Protein AF-A0A8T7C269-F1 (afdb_monomer_lite)

Sequence (241 aa):
MTWREFSELSKSVFVDVATNEFGISGRPTNISRVSILTGISRKEVKRQRDLLREKASPTPAKTTDATRLLSGWHQDPEFTDAAGVPSVLPLTGEFPTFSDLFGRYGGDTPEQTMLRELNKAGAISLDKQRRVQAKSRYFMPAMMSDSNIRLFGMHLGSHAQTLKNNIAKGAGTAPRFEGIAIDDRIHGKHVGEFNAYLEERGQKFLEEVDDWLSHHRVDDEDDDSVTVQLGAGLYAIEGSP

Radius of gyration: 25.11 Å; chains: 1; bounding box: 67×49×57 Å

Structure (mmCIF, N/CA/C/O backbone):
data_AF-A0A8T7C269-F1
#
_entry.id   AF-A0A8T7C269-F1
#
loop_
_atom_site.group_PDB
_atom_site.id
_atom_site.type_symbol
_atom_site.label_atom_id
_atom_site.label_alt_id
_atom_site.label_comp_id
_atom_site.label_asym_id
_atom_site.label_entity_id
_atom_site.label_seq_id
_atom_site.pdbx_PDB_ins_code
_atom_site.Cartn_x
_atom_site.Cartn_y
_atom_site.Cartn_z
_atom_site.occupancy
_atom_site.B_iso_or_equiv
_atom_site.auth_seq_id
_atom_site.auth_comp_id
_atom_site.auth_asym_id
_atom_site.auth_atom_id
_atom_site.pdbx_PDB_model_num
ATOM 1 N N . MET A 1 1 ? -3.180 1.565 5.046 1.00 56.50 1 MET A N 1
ATOM 2 C CA . MET A 1 1 ? -2.001 2.367 5.421 1.00 56.50 1 MET A CA 1
ATOM 3 C C . MET A 1 1 ? -2.419 3.822 5.559 1.00 56.50 1 MET A C 1
ATOM 5 O O . MET A 1 1 ? -2.961 4.380 4.614 1.00 56.50 1 MET A O 1
ATOM 9 N N . THR A 1 2 ? -2.240 4.420 6.732 1.00 58.31 2 THR A N 1
ATOM 10 C CA . THR A 1 2 ? -2.482 5.853 6.963 1.00 58.31 2 THR A CA 1
ATOM 11 C C . THR A 1 2 ? -1.292 6.696 6.507 1.00 58.31 2 THR A C 1
ATOM 13 O O . THR A 1 2 ? -0.178 6.186 6.377 1.00 58.31 2 THR A O 1
ATOM 16 N N . TRP A 1 3 ? -1.490 8.009 6.329 1.00 70.44 3 TRP A N 1
ATOM 17 C CA . TRP A 1 3 ? -0.387 8.946 6.061 1.00 70.44 3 TRP A CA 1
ATOM 18 C C . TRP A 1 3 ? 0.723 8.841 7.111 1.00 70.44 3 TRP A C 1
ATOM 20 O O . TRP A 1 3 ? 1.904 8.850 6.776 1.00 70.44 3 TRP A O 1
ATOM 30 N N . ARG A 1 4 ? 0.348 8.709 8.389 1.00 66.44 4 ARG A N 1
ATOM 31 C CA . ARG A 1 4 ? 1.310 8.640 9.490 1.00 66.44 4 ARG A CA 1
ATOM 32 C C . ARG A 1 4 ? 2.134 7.356 9.420 1.00 66.44 4 ARG A C 1
ATOM 34 O O . ARG A 1 4 ? 3.345 7.417 9.582 1.00 66.44 4 ARG A O 1
ATOM 41 N N . GLU A 1 5 ? 1.491 6.223 9.141 1.00 63.56 5 GLU A N 1
ATOM 42 C CA . GLU A 1 5 ? 2.168 4.934 8.951 1.00 63.56 5 GLU A CA 1
ATOM 43 C C . GLU A 1 5 ? 3.133 4.975 7.766 1.00 63.56 5 GLU A C 1
ATOM 45 O O . GLU A 1 5 ? 4.293 4.603 7.920 1.00 63.56 5 GLU A O 1
ATOM 50 N N . PHE A 1 6 ? 2.684 5.485 6.614 1.00 73.38 6 PHE A N 1
ATOM 51 C CA . PHE A 1 6 ? 3.539 5.624 5.438 1.00 73.38 6 PHE A CA 1
ATOM 52 C C . PHE A 1 6 ? 4.716 6.562 5.713 1.00 73.38 6 PHE A C 1
ATOM 54 O O . PHE A 1 6 ? 5.856 6.202 5.451 1.00 73.38 6 PHE A O 1
ATOM 61 N N . SER A 1 7 ? 4.464 7.731 6.311 1.00 79.94 7 SER A N 1
ATOM 62 C CA . SER A 1 7 ? 5.507 8.707 6.642 1.00 79.94 7 SER A CA 1
ATOM 63 C C . SER A 1 7 ? 6.572 8.119 7.566 1.00 79.94 7 SER A C 1
ATOM 65 O O . SER A 1 7 ? 7.762 8.339 7.351 1.00 79.94 7 SER A O 1
ATOM 67 N N . GLU A 1 8 ? 6.165 7.366 8.588 1.00 82.31 8 GLU A N 1
ATOM 68 C CA . GLU A 1 8 ? 7.100 6.710 9.502 1.00 82.31 8 GLU A CA 1
ATOM 69 C C . GLU A 1 8 ? 7.902 5.613 8.801 1.00 82.31 8 GLU A C 1
ATOM 71 O O . GLU A 1 8 ? 9.125 5.605 8.921 1.00 82.31 8 GLU A O 1
ATOM 76 N N . LEU A 1 9 ? 7.244 4.760 8.011 1.00 81.44 9 LEU A N 1
ATOM 77 C CA . LEU A 1 9 ? 7.909 3.717 7.232 1.00 81.44 9 LEU A CA 1
ATOM 78 C C . LEU A 1 9 ? 8.925 4.312 6.249 1.00 81.44 9 LEU A C 1
ATOM 80 O O . LEU A 1 9 ? 10.075 3.879 6.214 1.00 81.44 9 LEU A O 1
ATOM 84 N N . SER A 1 10 ? 8.535 5.343 5.494 1.00 84.94 10 SER A N 1
ATOM 85 C CA . SER A 1 10 ? 9.430 6.038 4.569 1.00 84.94 10 SER A CA 1
ATOM 86 C C . SER A 1 10 ? 10.638 6.614 5.302 1.00 84.94 10 SER A C 1
ATOM 88 O O . SER A 1 10 ? 11.763 6.386 4.870 1.00 84.94 10 SER A O 1
ATOM 90 N N . LYS A 1 11 ? 10.451 7.302 6.439 1.00 89.56 11 LYS A N 1
ATOM 91 C CA . LYS A 1 11 ? 11.580 7.821 7.234 1.00 89.56 11 LYS A CA 1
ATOM 92 C C . LYS A 1 11 ? 12.522 6.706 7.673 1.00 89.56 11 LYS A C 1
ATOM 94 O O . LYS A 1 11 ? 13.732 6.897 7.581 1.00 89.56 11 LYS A O 1
ATOM 99 N N . SER A 1 12 ? 11.995 5.571 8.138 1.00 88.44 12 SER A N 1
ATOM 100 C CA . SER A 1 12 ? 12.825 4.427 8.524 1.00 88.44 12 SER A CA 1
ATOM 101 C C . SER A 1 12 ? 13.654 3.924 7.339 1.00 88.44 12 SER A C 1
ATOM 103 O O . SER A 1 12 ? 14.864 3.788 7.483 1.00 88.44 12 SER A O 1
ATOM 105 N N . VAL A 1 13 ? 13.044 3.747 6.160 1.00 86.44 13 VAL A N 1
ATOM 106 C CA . VAL A 1 13 ? 13.737 3.296 4.937 1.00 86.44 13 VAL A CA 1
ATOM 107 C C . VAL A 1 13 ? 14.806 4.296 4.483 1.00 86.44 13 VAL A C 1
ATOM 109 O O . VAL A 1 13 ? 15.943 3.904 4.239 1.00 86.44 13 VAL A O 1
ATOM 112 N N . PHE A 1 14 ? 14.490 5.596 4.426 1.00 88.19 14 PHE A N 1
ATOM 113 C CA . PHE A 1 14 ? 15.464 6.634 4.062 1.00 88.19 14 PHE A CA 1
ATOM 114 C C . PHE A 1 14 ? 16.657 6.662 5.024 1.00 88.19 14 PHE A C 1
ATOM 116 O O . PHE A 1 14 ? 17.801 6.785 4.586 1.00 88.19 14 PHE A O 1
ATOM 123 N N . VAL A 1 15 ? 16.403 6.552 6.333 1.00 90.31 15 VAL A N 1
ATOM 124 C CA . VAL A 1 15 ? 17.463 6.522 7.348 1.00 90.31 15 VAL A CA 1
ATOM 125 C C . VAL A 1 15 ? 18.303 5.255 7.229 1.00 90.31 15 VAL A C 1
ATOM 127 O O . VAL A 1 15 ? 19.524 5.356 7.339 1.00 90.31 15 VAL A O 1
ATOM 130 N N . ASP A 1 16 ? 17.689 4.097 7.003 1.00 88.50 16 ASP A N 1
ATOM 131 C CA . ASP A 1 16 ? 18.389 2.819 6.872 1.00 88.50 16 ASP A CA 1
ATOM 132 C C . ASP A 1 16 ? 19.324 2.806 5.653 1.00 88.50 16 ASP A C 1
ATOM 134 O O . ASP A 1 16 ? 20.541 2.680 5.806 1.00 88.50 16 ASP A O 1
ATOM 138 N N . VAL A 1 17 ? 18.785 3.093 4.463 1.00 86.00 17 VAL A N 1
ATOM 139 C CA . VAL A 1 17 ? 19.547 3.153 3.203 1.00 86.00 17 VAL A CA 1
ATOM 140 C C . VAL A 1 17 ? 20.683 4.174 3.299 1.00 86.00 17 VAL A C 1
ATOM 142 O O . VAL A 1 17 ? 21.841 3.852 3.036 1.00 86.00 17 VAL A O 1
ATOM 145 N N . ALA A 1 18 ? 20.406 5.398 3.767 1.00 87.75 18 ALA A N 1
ATOM 146 C CA . ALA A 1 18 ? 21.441 6.421 3.930 1.00 87.75 18 ALA A CA 1
ATOM 147 C C . ALA A 1 18 ? 22.505 6.042 4.979 1.00 87.75 18 ALA A C 1
ATOM 149 O O . ALA A 1 18 ? 23.657 6.482 4.887 1.00 87.75 18 ALA A O 1
ATOM 150 N N . THR A 1 19 ? 22.141 5.244 5.986 1.00 86.38 19 THR A N 1
ATOM 151 C CA . THR A 1 19 ? 23.074 4.763 7.012 1.00 86.38 19 THR A CA 1
ATOM 152 C C . THR A 1 19 ? 24.000 3.678 6.467 1.00 86.38 19 THR A C 1
ATOM 154 O O . THR A 1 19 ? 25.197 3.727 6.766 1.00 86.38 19 THR A O 1
ATOM 157 N N . ASN A 1 20 ? 23.464 2.743 5.679 1.00 83.62 20 ASN A N 1
ATOM 158 C CA . ASN A 1 20 ? 24.155 1.515 5.285 1.00 83.62 20 ASN A CA 1
ATOM 159 C C . ASN A 1 20 ? 24.850 1.616 3.917 1.00 83.62 20 ASN A C 1
ATOM 161 O O . ASN A 1 20 ? 25.965 1.123 3.775 1.00 83.62 20 ASN A O 1
ATOM 165 N N . GLU A 1 21 ? 24.252 2.292 2.933 1.00 80.94 21 GLU A N 1
ATOM 166 C CA . GLU A 1 21 ? 24.749 2.297 1.544 1.00 80.94 21 GLU A CA 1
ATOM 167 C C . GLU A 1 21 ? 25.699 3.464 1.223 1.00 80.94 21 GLU A C 1
ATOM 169 O O . GLU A 1 21 ? 26.448 3.412 0.253 1.00 80.94 21 GLU A O 1
ATOM 174 N N . PHE A 1 22 ? 25.723 4.509 2.057 1.00 76.88 22 PHE A N 1
ATOM 175 C CA . PHE A 1 22 ? 26.542 5.717 1.839 1.00 76.88 22 PHE A CA 1
ATOM 176 C C . PHE A 1 22 ? 27.693 5.869 2.846 1.00 76.88 22 PHE A C 1
ATOM 178 O O . PHE A 1 22 ? 28.285 6.951 2.985 1.00 76.88 22 PHE A O 1
ATOM 185 N N . GLY A 1 23 ? 28.006 4.784 3.557 1.00 70.81 23 GLY A N 1
ATOM 186 C CA . GLY A 1 23 ? 29.145 4.706 4.461 1.00 70.81 23 GLY A CA 1
ATOM 187 C C . GLY A 1 23 ? 30.475 4.901 3.728 1.00 70.81 23 GLY A C 1
ATOM 188 O O . GLY A 1 23 ? 30.629 4.524 2.570 1.00 70.81 23 GLY A O 1
ATOM 189 N N . ILE A 1 24 ? 31.465 5.486 4.406 1.00 68.19 24 ILE A N 1
ATOM 190 C CA . ILE A 1 24 ? 32.842 5.572 3.893 1.00 68.19 24 ILE A CA 1
ATOM 191 C C . ILE A 1 24 ? 33.691 4.538 4.633 1.00 68.19 24 ILE A C 1
ATOM 193 O O . ILE A 1 24 ? 33.629 4.448 5.861 1.00 68.19 24 ILE A O 1
ATOM 197 N N . SER A 1 25 ? 34.501 3.779 3.888 1.00 64.81 25 SER A N 1
ATOM 198 C CA . SER A 1 25 ? 35.467 2.813 4.436 1.00 64.81 25 SER A CA 1
ATOM 199 C C . SER A 1 25 ? 34.831 1.763 5.360 1.00 64.81 25 SER A C 1
ATOM 201 O O . SER A 1 25 ? 35.355 1.475 6.435 1.00 64.81 25 SER A O 1
ATOM 203 N N . GLY A 1 26 ? 33.662 1.237 4.977 1.00 63.25 26 GLY A N 1
ATOM 204 C CA . GLY A 1 26 ? 32.948 0.199 5.733 1.00 63.25 26 GLY A CA 1
ATOM 205 C C . GLY A 1 26 ? 32.323 0.672 7.052 1.00 63.25 26 GLY A C 1
ATOM 206 O O . GLY A 1 26 ? 31.798 -0.145 7.805 1.00 63.25 26 GLY A O 1
ATOM 207 N N . ARG A 1 27 ? 32.365 1.977 7.360 1.00 71.06 27 ARG A N 1
ATOM 208 C CA . ARG A 1 27 ? 31.714 2.547 8.548 1.00 71.06 27 ARG A CA 1
ATOM 209 C C . ARG A 1 27 ? 30.337 3.112 8.194 1.00 71.06 27 ARG A C 1
ATOM 211 O O . ARG A 1 27 ? 30.240 3.838 7.202 1.00 71.06 27 ARG A O 1
ATOM 218 N N . PRO A 1 28 ? 29.304 2.879 9.029 1.00 74.00 28 PRO A N 1
ATOM 219 C CA . PRO A 1 28 ? 27.989 3.478 8.831 1.00 74.00 28 PRO A CA 1
ATOM 220 C C . PRO A 1 28 ? 28.059 5.002 8.760 1.00 74.00 28 PRO A C 1
ATOM 222 O O . PRO A 1 28 ? 28.829 5.641 9.489 1.00 74.00 28 PRO A O 1
ATOM 225 N N . THR A 1 29 ? 27.198 5.599 7.943 1.00 81.25 29 THR A N 1
ATOM 226 C CA . THR A 1 29 ? 27.089 7.054 7.833 1.00 81.25 29 THR A CA 1
ATOM 227 C C . THR A 1 29 ? 26.732 7.669 9.193 1.00 81.25 29 THR A C 1
ATOM 229 O O . THR A 1 29 ? 25.843 7.197 9.916 1.00 81.25 29 THR A O 1
ATOM 232 N N . ASN A 1 30 ? 27.436 8.737 9.586 1.00 88.62 30 ASN A N 1
ATOM 233 C CA . ASN A 1 30 ? 27.133 9.442 10.832 1.00 88.62 30 ASN A CA 1
ATOM 234 C C . ASN A 1 30 ? 25.788 10.195 10.741 1.00 88.62 30 ASN A C 1
ATOM 236 O O . ASN A 1 30 ? 25.319 10.534 9.655 1.00 88.62 30 ASN A O 1
ATOM 240 N N . ILE A 1 31 ? 25.171 10.480 11.893 1.00 90.25 31 ILE A N 1
ATOM 241 C CA . ILE A 1 31 ? 23.826 11.087 11.981 1.00 90.25 31 ILE A CA 1
ATOM 242 C C . ILE A 1 31 ? 23.733 12.410 11.206 1.00 90.25 31 ILE A C 1
ATOM 244 O O . ILE A 1 31 ? 22.725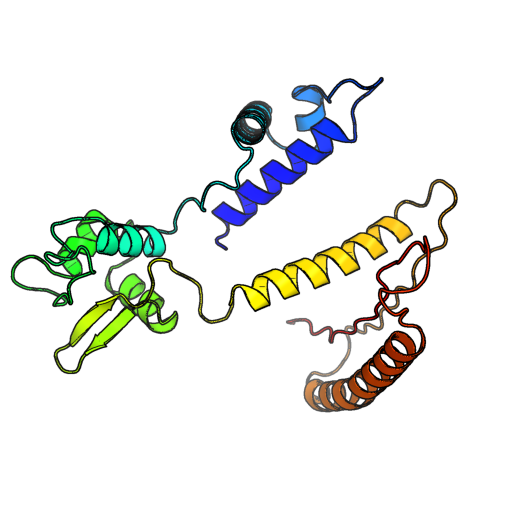 12.668 10.551 1.00 90.25 31 ILE A O 1
ATOM 248 N N . SER A 1 32 ? 24.772 13.246 11.260 1.00 88.69 32 SER A N 1
ATOM 249 C CA . SER A 1 32 ? 24.784 14.538 10.566 1.00 88.69 32 SER A CA 1
ATOM 250 C C . SER A 1 32 ? 24.736 14.366 9.050 1.00 88.69 32 SER A C 1
ATOM 252 O O . SER A 1 32 ? 23.970 15.053 8.384 1.00 88.69 32 SER A O 1
ATOM 254 N N . ARG A 1 33 ? 25.499 13.420 8.498 1.00 86.56 33 ARG A N 1
ATOM 255 C CA . ARG A 1 33 ? 25.503 13.161 7.058 1.00 86.56 33 ARG A CA 1
ATOM 256 C C . ARG A 1 33 ? 24.224 12.471 6.588 1.00 86.56 33 ARG A C 1
ATOM 258 O O . ARG A 1 33 ? 23.713 12.846 5.542 1.00 86.56 33 ARG A O 1
ATOM 265 N N . VAL A 1 34 ? 23.654 11.559 7.377 1.00 90.12 34 VAL A N 1
ATOM 266 C CA . VAL A 1 34 ? 22.317 11.003 7.087 1.00 90.12 34 VAL A CA 1
ATOM 267 C C . VAL A 1 34 ? 21.267 12.116 7.049 1.00 90.12 34 VAL A C 1
ATOM 269 O O . VAL A 1 34 ? 20.448 12.153 6.137 1.00 90.12 34 VAL A O 1
ATOM 272 N N . SER A 1 35 ? 21.319 13.065 7.988 1.00 91.81 35 SER A N 1
ATOM 273 C CA . SER A 1 35 ? 20.414 14.222 8.014 1.00 91.81 35 SER A CA 1
ATOM 274 C C . SER A 1 35 ? 20.537 15.092 6.757 1.00 91.81 35 SER A C 1
ATOM 276 O O . SER A 1 35 ? 19.522 15.502 6.206 1.00 91.81 35 SER A O 1
ATOM 278 N N . ILE A 1 36 ? 21.761 15.308 6.261 1.00 88.94 36 ILE A N 1
ATOM 279 C CA . ILE A 1 36 ? 22.011 16.038 5.007 1.00 88.94 36 ILE A CA 1
ATOM 280 C C . ILE A 1 36 ? 21.462 15.274 3.794 1.00 88.94 36 ILE A C 1
ATOM 282 O O . ILE A 1 36 ? 20.795 15.873 2.960 1.00 88.94 36 ILE A O 1
ATOM 286 N N . LEU A 1 37 ? 21.719 13.964 3.698 1.00 86.62 37 LEU A N 1
ATOM 287 C CA . LEU A 1 37 ? 21.303 13.145 2.550 1.00 86.62 37 LEU A CA 1
ATOM 288 C C . LEU A 1 37 ? 19.783 12.957 2.464 1.00 86.62 37 LEU A C 1
ATOM 290 O O . LEU A 1 37 ? 19.238 12.860 1.372 1.00 86.62 37 LEU A O 1
ATOM 294 N N . THR A 1 38 ? 19.108 12.880 3.611 1.00 90.25 38 THR A N 1
ATOM 295 C CA . THR A 1 38 ? 17.674 12.550 3.685 1.00 90.25 38 THR A CA 1
ATOM 296 C C . THR A 1 38 ? 16.776 13.763 3.922 1.00 90.25 38 THR A C 1
ATOM 298 O O . THR A 1 38 ? 15.560 13.650 3.805 1.00 90.25 38 THR A O 1
ATOM 301 N N . GLY A 1 39 ? 17.335 14.906 4.333 1.00 91.12 39 GLY A N 1
ATOM 302 C CA . GLY A 1 39 ? 16.568 16.066 4.805 1.00 91.12 39 GLY A CA 1
ATOM 303 C C . GLY A 1 39 ? 15.869 15.858 6.159 1.00 91.12 39 GLY A C 1
ATOM 304 O O . GLY A 1 39 ? 15.200 16.761 6.660 1.00 91.12 39 GLY A O 1
ATOM 305 N N . ILE A 1 40 ? 16.019 14.688 6.790 1.00 93.94 40 ILE A N 1
ATOM 306 C CA . ILE A 1 40 ? 15.401 14.367 8.080 1.00 93.94 40 ILE A CA 1
ATOM 307 C C . ILE A 1 40 ? 16.229 14.993 9.205 1.00 93.94 40 ILE A C 1
ATOM 309 O O . ILE A 1 40 ? 17.456 14.907 9.216 1.00 93.94 40 ILE A O 1
ATOM 313 N N . SER A 1 41 ? 15.574 15.605 10.196 1.00 95.31 41 SER A N 1
ATOM 314 C CA . SER A 1 41 ? 16.279 16.223 11.329 1.00 95.31 41 SER A CA 1
ATOM 315 C C . SER A 1 41 ? 17.158 15.215 12.086 1.00 95.31 41 SER A C 1
ATOM 317 O O . SER A 1 41 ? 16.775 14.063 12.281 1.00 95.31 41 SER A O 1
ATOM 319 N N . ARG A 1 42 ? 18.310 15.654 12.609 1.00 93.75 42 ARG A N 1
ATOM 320 C CA . ARG A 1 42 ? 19.230 14.786 13.378 1.00 93.75 42 ARG A CA 1
ATOM 321 C C . ARG A 1 42 ? 18.561 14.052 14.549 1.00 93.75 42 ARG A C 1
ATOM 323 O O . ARG A 1 42 ? 18.897 12.900 14.814 1.00 93.75 42 ARG A O 1
ATOM 330 N N . LYS A 1 43 ? 17.619 14.709 15.242 1.00 94.00 43 LYS A N 1
ATOM 331 C CA . LYS A 1 43 ? 16.846 14.107 16.345 1.00 94.00 43 LYS A CA 1
ATOM 332 C C . LYS A 1 43 ? 16.008 12.930 15.847 1.00 94.00 43 LYS A C 1
ATOM 334 O O . LYS A 1 43 ? 15.989 11.881 16.483 1.00 94.00 43 LYS A O 1
ATOM 339 N N . GLU A 1 44 ? 15.359 13.104 14.703 1.00 92.88 44 GLU A N 1
ATOM 340 C CA . GLU A 1 44 ? 14.522 12.075 14.100 1.00 92.88 44 GLU A CA 1
ATOM 341 C C . GLU A 1 44 ? 15.355 10.942 13.491 1.00 92.88 44 GLU A C 1
ATOM 343 O O . GLU A 1 44 ? 15.036 9.780 13.713 1.00 92.88 44 GLU A O 1
ATOM 348 N N . VAL A 1 45 ? 16.484 11.247 12.839 1.00 93.56 45 VAL A N 1
ATOM 349 C CA . VAL A 1 45 ? 17.449 10.230 12.380 1.00 93.56 45 VAL A CA 1
ATOM 350 C C . VAL A 1 45 ? 17.904 9.345 13.541 1.00 93.56 45 VAL A C 1
ATOM 352 O O . VAL A 1 45 ? 17.941 8.124 13.406 1.00 93.56 45 VAL A O 1
ATOM 355 N N . LYS A 1 46 ? 18.229 9.940 14.699 1.00 91.88 46 LYS A N 1
ATOM 356 C CA . LYS A 1 46 ? 18.603 9.177 15.897 1.00 91.88 46 LYS A CA 1
ATOM 357 C C . LYS A 1 46 ? 17.465 8.251 16.338 1.00 91.88 46 LYS A C 1
ATOM 359 O O . LYS A 1 46 ? 17.693 7.055 16.468 1.00 91.88 46 LYS A O 1
ATOM 364 N N . ARG A 1 47 ? 16.244 8.788 16.476 1.00 91.69 47 ARG A N 1
ATOM 365 C CA . ARG A 1 47 ? 15.052 8.011 16.856 1.00 91.69 47 ARG A CA 1
ATOM 366 C C . ARG A 1 47 ? 14.827 6.818 15.925 1.00 91.69 47 ARG A C 1
ATOM 368 O O . ARG A 1 47 ? 14.586 5.719 16.404 1.00 91.69 47 ARG A O 1
ATOM 375 N N . GLN A 1 48 ? 14.919 7.028 14.613 1.00 91.62 48 GLN A N 1
ATOM 376 C CA . GLN A 1 48 ? 14.718 5.967 13.624 1.00 91.62 48 GLN A CA 1
ATOM 377 C C . GLN A 1 48 ? 15.818 4.896 13.693 1.00 91.62 48 GLN A C 1
ATOM 379 O O . GLN A 1 48 ? 15.509 3.713 13.625 1.00 91.62 48 GLN A O 1
ATOM 384 N N . ARG A 1 49 ? 17.089 5.270 13.908 1.00 88.69 49 ARG A N 1
ATOM 385 C CA . ARG A 1 49 ? 18.182 4.293 14.096 1.00 88.69 49 ARG A CA 1
ATOM 386 C C . ARG A 1 49 ? 18.010 3.446 15.350 1.00 88.69 49 ARG A C 1
ATOM 388 O O . ARG A 1 49 ? 18.325 2.261 15.314 1.00 88.69 49 ARG A O 1
ATOM 395 N N . ASP A 1 50 ? 17.538 4.045 16.438 1.00 88.19 50 ASP A N 1
ATOM 396 C CA . ASP A 1 50 ? 17.269 3.317 17.678 1.00 88.19 50 ASP A CA 1
ATOM 397 C C . ASP A 1 50 ? 16.111 2.321 17.458 1.00 88.19 50 ASP A C 1
ATOM 399 O O . ASP A 1 50 ? 16.260 1.135 17.737 1.00 88.19 50 ASP A O 1
ATOM 403 N N . LEU A 1 51 ? 15.028 2.753 16.795 1.00 84.31 51 LEU A N 1
ATOM 404 C CA . LEU A 1 51 ? 13.902 1.883 16.425 1.00 84.31 51 LEU A CA 1
ATOM 405 C C . LEU A 1 51 ? 14.296 0.714 15.506 1.00 84.31 51 LEU A C 1
ATOM 407 O O . LEU A 1 51 ? 13.779 -0.388 15.680 1.00 84.31 51 LEU A O 1
ATOM 411 N N . LEU A 1 52 ? 15.185 0.948 14.533 1.00 82.94 52 LEU A N 1
ATOM 412 C CA . LEU A 1 52 ? 15.693 -0.086 13.622 1.00 82.94 52 LEU A CA 1
ATOM 413 C C . LEU A 1 52 ? 16.597 -1.101 14.343 1.00 82.94 52 LEU A C 1
ATOM 415 O O . LEU A 1 52 ? 16.599 -2.274 13.991 1.00 82.94 52 LEU A O 1
ATOM 419 N N . ARG A 1 53 ? 17.341 -0.675 15.373 1.00 80.88 53 ARG A N 1
ATOM 420 C CA . ARG A 1 53 ? 18.176 -1.566 16.200 1.00 80.88 53 ARG A CA 1
ATOM 421 C C . ARG A 1 53 ? 17.359 -2.425 17.157 1.00 80.88 53 ARG A C 1
ATOM 423 O O . ARG A 1 53 ? 17.737 -3.557 17.430 1.00 80.88 53 ARG A O 1
ATOM 430 N N . GLU A 1 54 ? 16.262 -1.882 17.673 1.00 76.50 54 GLU A N 1
ATOM 431 C CA . GLU A 1 54 ? 15.393 -2.561 18.639 1.00 76.50 54 GLU A CA 1
ATOM 432 C C . GLU A 1 54 ? 14.490 -3.636 18.003 1.00 76.50 54 GLU A C 1
ATOM 434 O O . GLU A 1 54 ? 13.882 -4.421 18.729 1.00 76.50 54 GLU A O 1
ATOM 439 N N . LYS A 1 55 ? 14.385 -3.712 16.667 1.00 55.62 55 LYS A N 1
ATOM 440 C CA . LYS A 1 55 ? 13.443 -4.609 15.977 1.00 55.62 55 LYS A CA 1
ATOM 441 C C . LYS A 1 55 ? 14.102 -5.521 14.942 1.00 55.62 55 LYS A C 1
ATOM 443 O O . LYS A 1 55 ? 14.301 -5.132 13.800 1.00 55.62 55 LYS A O 1
ATOM 448 N N . ALA A 1 56 ? 14.243 -6.795 15.314 1.00 44.16 56 ALA A N 1
ATOM 449 C CA . ALA A 1 56 ? 14.220 -7.948 14.403 1.00 44.16 56 ALA A CA 1
ATOM 450 C C . ALA A 1 56 ? 12.777 -8.446 14.136 1.00 44.16 56 ALA A C 1
ATOM 452 O O . ALA A 1 56 ? 12.551 -9.590 13.749 1.00 44.16 56 ALA A O 1
ATOM 453 N N . SER A 1 57 ? 11.756 -7.619 14.377 1.00 35.94 57 SER A N 1
ATOM 454 C CA . SER A 1 57 ? 10.364 -7.959 14.075 1.00 35.94 57 SER A CA 1
ATOM 455 C C . SER A 1 57 ? 9.609 -6.700 13.668 1.00 35.94 57 SER A C 1
ATOM 457 O O . SER A 1 57 ? 9.717 -5.688 14.369 1.00 35.94 57 SER A O 1
ATOM 459 N N . PRO A 1 58 ? 8.843 -6.725 12.563 1.00 38.81 58 PRO A N 1
ATOM 460 C CA . PRO A 1 58 ? 7.993 -5.608 12.192 1.00 38.81 58 PRO A CA 1
ATOM 461 C C . PRO A 1 58 ? 6.978 -5.449 13.317 1.00 38.81 58 PRO A C 1
ATOM 463 O O . PRO A 1 58 ? 6.073 -6.258 13.493 1.00 38.81 58 PRO A O 1
ATOM 466 N N . THR A 1 59 ? 7.173 -4.444 14.160 1.00 35.81 59 THR A N 1
ATOM 467 C CA . THR A 1 59 ? 6.212 -4.154 15.218 1.00 35.81 59 THR A CA 1
ATOM 468 C C . THR A 1 59 ? 4.869 -3.882 14.557 1.00 35.81 59 THR A C 1
ATOM 470 O O . THR A 1 59 ? 4.849 -3.081 13.612 1.00 35.81 59 THR A O 1
ATOM 473 N N . PRO A 1 60 ? 3.780 -4.502 15.040 1.00 36.28 60 PRO A N 1
ATOM 474 C CA . PRO A 1 60 ? 2.460 -4.254 14.506 1.00 36.28 60 PRO A CA 1
ATOM 475 C C . PRO A 1 60 ? 2.212 -2.750 14.502 1.00 36.28 60 PRO A C 1
ATOM 477 O O . PRO A 1 60 ? 2.577 -2.039 15.444 1.00 36.28 60 PRO A O 1
ATOM 480 N N . ALA A 1 61 ? 1.682 -2.294 13.369 1.00 38.09 61 ALA A N 1
ATOM 481 C CA . ALA A 1 61 ? 1.320 -0.926 13.062 1.00 38.09 61 ALA A CA 1
ATOM 482 C C . ALA A 1 61 ? 0.856 -0.171 14.312 1.00 38.09 61 ALA A C 1
ATOM 484 O O . ALA A 1 61 ? 0.059 -0.695 15.088 1.00 38.09 61 ALA A O 1
ATOM 485 N N . LYS A 1 62 ? 1.339 1.064 14.502 1.00 41.47 62 LYS A N 1
ATOM 486 C CA . LYS A 1 62 ? 0.714 1.986 15.454 1.00 41.47 62 LYS A CA 1
ATOM 487 C C . LYS A 1 62 ? -0.711 2.224 14.976 1.00 41.47 62 LYS A C 1
ATOM 489 O O . LYS A 1 62 ? -0.976 3.016 14.081 1.00 41.47 62 LYS A O 1
ATOM 494 N N . THR A 1 63 ? -1.555 1.433 15.596 1.00 50.28 63 THR A N 1
ATOM 495 C CA . THR A 1 63 ? -2.937 1.113 15.359 1.00 50.28 63 THR A CA 1
ATOM 496 C C . THR A 1 63 ? -3.769 2.366 15.097 1.00 50.28 63 THR A C 1
ATOM 498 O O . THR A 1 63 ? -3.750 3.290 15.909 1.00 50.28 63 THR A O 1
ATOM 501 N N . THR A 1 64 ? -4.503 2.417 13.980 1.00 67.06 64 THR A N 1
ATOM 502 C CA . THR A 1 64 ? -5.543 3.443 13.776 1.00 67.06 64 THR A CA 1
ATOM 503 C C . THR A 1 64 ? -6.542 3.407 14.934 1.00 67.06 64 THR A C 1
ATOM 505 O O . THR A 1 64 ? -6.705 2.358 15.560 1.00 67.06 64 THR A O 1
ATOM 508 N N . ASP A 1 65 ? -7.247 4.507 15.213 1.00 78.38 65 ASP A N 1
ATOM 509 C CA . ASP A 1 65 ? -8.298 4.515 16.246 1.00 78.38 65 ASP A CA 1
ATOM 510 C C . ASP A 1 65 ? -9.306 3.368 16.046 1.00 78.38 65 ASP A C 1
ATOM 512 O O . ASP A 1 65 ? -9.695 2.707 17.005 1.00 78.38 65 ASP A O 1
ATOM 516 N N . ALA A 1 66 ? -9.613 3.037 14.788 1.00 76.19 66 ALA A N 1
ATOM 517 C CA . ALA A 1 66 ? -10.430 1.887 14.411 1.00 76.19 66 ALA A CA 1
ATOM 518 C C . ALA A 1 66 ? 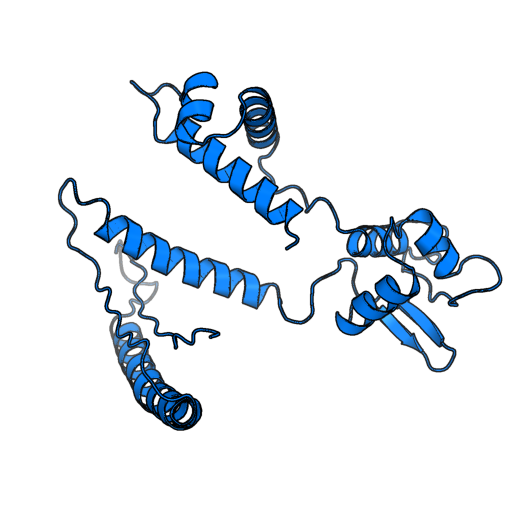-9.811 0.541 14.834 1.00 76.19 66 ALA A C 1
ATOM 520 O O . ALA A 1 66 ? -10.470 -0.271 15.480 1.00 76.19 66 ALA A O 1
ATOM 521 N N . THR A 1 67 ? -8.536 0.293 14.518 1.00 73.81 67 THR A N 1
ATOM 522 C CA . THR A 1 67 ? -7.858 -0.949 14.923 1.00 73.81 67 THR A CA 1
ATOM 523 C C . THR A 1 67 ? -7.663 -1.004 16.449 1.00 73.81 67 THR A C 1
ATOM 525 O O . THR A 1 67 ? -7.657 -2.094 17.019 1.00 73.81 67 THR A O 1
ATOM 528 N N . ARG A 1 68 ? -7.549 0.143 17.139 1.00 76.50 68 ARG A N 1
ATOM 529 C CA . ARG A 1 68 ? -7.397 0.213 18.600 1.00 76.50 68 ARG A CA 1
ATOM 530 C C . ARG A 1 68 ? -8.707 -0.159 19.274 1.00 76.50 68 ARG A C 1
ATOM 532 O O . ARG A 1 68 ? -8.693 -0.975 20.189 1.00 76.50 68 ARG A O 1
ATOM 539 N N . LEU A 1 69 ? -9.814 0.383 18.773 1.00 86.75 69 LEU A N 1
ATOM 540 C CA . LEU A 1 69 ? -11.164 0.034 19.198 1.00 86.75 69 LEU A CA 1
ATOM 541 C C . LEU A 1 69 ? -11.444 -1.458 19.009 1.00 86.75 69 LEU A C 1
ATOM 543 O O . LEU A 1 69 ? -11.855 -2.118 19.959 1.00 86.75 69 LEU A O 1
ATOM 547 N N . LEU A 1 70 ? -11.148 -2.014 17.829 1.00 79.81 70 LEU A N 1
ATOM 548 C CA . LEU A 1 70 ? -11.301 -3.453 17.583 1.00 79.81 70 LEU A CA 1
ATOM 549 C C . LEU A 1 70 ? -10.397 -4.291 18.499 1.00 79.81 70 LEU A C 1
ATOM 551 O O . LEU A 1 70 ? -10.849 -5.288 19.048 1.00 79.81 70 LEU A O 1
ATOM 555 N N . SER A 1 71 ? -9.144 -3.886 18.719 1.00 73.69 71 SER A N 1
ATOM 556 C CA . SER A 1 71 ? -8.241 -4.617 19.621 1.00 73.69 71 SER A CA 1
ATOM 557 C C . SER A 1 71 ? -8.749 -4.608 21.063 1.00 73.69 71 SER A C 1
ATOM 559 O O . SER A 1 71 ? -8.759 -5.660 21.694 1.00 73.69 71 SER A O 1
ATOM 561 N N . GLY A 1 72 ? -9.222 -3.456 21.555 1.00 76.31 72 GLY A N 1
ATOM 562 C CA . GLY A 1 72 ? -9.838 -3.334 22.878 1.00 76.31 72 GLY A CA 1
ATOM 563 C C . GLY A 1 72 ? -11.050 -4.249 23.024 1.00 76.31 72 GLY A C 1
ATOM 564 O O . GLY A 1 72 ? -11.132 -5.006 23.982 1.00 76.31 72 GLY A O 1
ATOM 565 N N . TRP A 1 73 ? -11.918 -4.298 22.012 1.00 91.50 73 TRP A N 1
ATOM 566 C CA . TRP A 1 73 ? -13.086 -5.186 22.009 1.00 91.50 73 TRP A CA 1
ATOM 567 C C . TRP A 1 73 ? -12.723 -6.678 22.106 1.00 91.50 73 TRP A C 1
ATOM 569 O O . TRP A 1 73 ? -13.474 -7.477 22.648 1.00 91.50 73 TRP A O 1
ATOM 579 N N . HIS A 1 74 ? -11.563 -7.076 21.584 1.00 79.06 74 HIS A N 1
ATOM 580 C CA . HIS A 1 74 ? -11.098 -8.467 21.592 1.00 79.06 74 HIS A CA 1
ATOM 581 C C . HIS A 1 74 ? -10.233 -8.844 22.801 1.00 79.06 74 HIS A C 1
ATOM 583 O O . HIS A 1 74 ? -9.801 -9.995 22.879 1.00 79.06 74 HIS A O 1
ATOM 589 N N . GLN A 1 75 ? -9.909 -7.897 23.680 1.00 74.19 75 GLN A N 1
ATOM 590 C CA . GLN A 1 75 ? -8.931 -8.093 24.760 1.00 74.19 75 GLN A CA 1
ATOM 591 C C . GLN A 1 75 ? -9.437 -7.647 26.128 1.00 74.19 75 GLN A C 1
ATOM 593 O O . GLN A 1 75 ? -8.965 -8.162 27.138 1.00 74.19 75 GLN A O 1
ATOM 598 N N . ASP A 1 76 ? -10.351 -6.684 26.173 1.00 82.38 76 ASP A N 1
ATOM 599 C CA . ASP A 1 76 ? -10.897 -6.161 27.415 1.00 82.38 76 ASP A CA 1
ATOM 600 C C . ASP A 1 76 ? -11.979 -7.122 27.959 1.00 82.38 76 ASP A C 1
ATOM 602 O O . ASP A 1 76 ? -12.977 -7.373 27.268 1.00 82.38 76 ASP A O 1
ATOM 606 N N . PRO A 1 77 ? -11.806 -7.677 29.177 1.00 84.19 77 PRO A N 1
ATOM 607 C CA . PRO A 1 77 ? -12.783 -8.562 29.811 1.00 84.19 77 PRO A CA 1
ATOM 608 C C . PRO A 1 77 ? -14.183 -7.956 29.942 1.00 84.19 77 PRO A C 1
ATOM 610 O O . PRO A 1 77 ? -15.159 -8.694 29.996 1.00 84.19 77 PRO A O 1
ATOM 613 N N . GLU A 1 78 ? -14.303 -6.626 29.970 1.00 91.44 78 GLU A N 1
ATOM 614 C CA . GLU A 1 78 ? -15.602 -5.950 30.065 1.00 91.44 78 GLU A CA 1
ATOM 615 C C . GLU A 1 78 ? -16.391 -5.966 28.743 1.00 91.44 78 GLU A C 1
ATOM 617 O O . GLU A 1 78 ? -17.609 -5.791 28.743 1.00 91.44 78 GLU A O 1
ATOM 622 N N . PHE A 1 79 ? -15.717 -6.208 27.613 1.00 89.50 79 PHE A N 1
ATOM 623 C CA . PHE A 1 79 ? -16.321 -6.261 26.275 1.00 89.50 79 PHE A CA 1
ATOM 624 C C . PHE A 1 79 ? -16.235 -7.651 25.627 1.00 89.50 79 PHE A C 1
ATOM 626 O O . PHE A 1 79 ? -16.637 -7.823 24.472 1.00 89.50 79 PHE A O 1
ATOM 633 N N . THR A 1 80 ? -15.738 -8.647 26.360 1.00 84.25 80 THR A N 1
ATOM 634 C CA . THR A 1 80 ? -15.634 -10.043 25.924 1.00 84.25 80 THR A CA 1
ATOM 635 C C . THR A 1 80 ? -16.512 -10.949 26.784 1.00 84.25 80 THR A C 1
ATOM 637 O O . THR A 1 80 ? -16.947 -10.579 27.872 1.00 84.25 80 THR A O 1
ATOM 640 N N . ASP A 1 81 ? -16.848 -12.123 26.262 1.00 86.62 81 ASP A N 1
ATOM 641 C CA . ASP A 1 81 ? -17.559 -13.154 27.006 1.00 86.62 81 ASP A CA 1
ATOM 642 C C . ASP A 1 81 ? -16.600 -13.990 27.874 1.00 86.62 81 ASP A C 1
ATOM 644 O O . ASP A 1 81 ? -15.381 -13.805 27.875 1.00 86.62 81 ASP A O 1
ATOM 648 N N . ALA A 1 82 ? -17.148 -14.961 28.608 1.00 83.19 82 ALA A N 1
ATOM 649 C CA . ALA A 1 82 ? -16.365 -15.850 29.469 1.00 83.19 82 ALA A CA 1
ATOM 650 C C . ALA A 1 82 ? -15.313 -16.696 28.717 1.00 83.19 82 ALA A C 1
ATOM 652 O O . ALA A 1 82 ? -14.416 -17.249 29.351 1.00 83.19 82 ALA A O 1
ATOM 653 N N . ALA A 1 83 ? -15.412 -16.809 27.388 1.00 76.19 83 ALA A N 1
ATOM 654 C CA . ALA A 1 83 ? -14.448 -17.501 26.537 1.00 76.19 83 ALA A CA 1
ATOM 655 C C . ALA A 1 83 ? -13.413 -16.544 25.906 1.00 76.19 83 ALA A C 1
ATOM 657 O O . ALA A 1 83 ? -12.557 -16.992 25.140 1.00 76.19 83 ALA A O 1
ATOM 658 N N . GLY A 1 84 ? -13.466 -15.243 26.217 1.00 72.19 84 GLY A N 1
ATOM 659 C CA . GLY A 1 84 ? -12.584 -14.223 25.648 1.00 72.19 84 GLY A CA 1
ATOM 660 C C . GLY A 1 84 ? -12.947 -13.831 24.212 1.00 72.19 84 GLY A C 1
ATOM 661 O O . GLY A 1 84 ? -12.104 -13.303 23.481 1.00 72.19 84 GLY A O 1
ATOM 662 N N . VAL A 1 85 ? -14.178 -14.112 23.774 1.00 77.44 85 VAL A N 1
ATOM 663 C CA . VAL A 1 85 ? -14.695 -13.726 22.455 1.00 77.44 85 VAL A CA 1
ATOM 664 C C . VAL A 1 85 ? -15.419 -12.379 22.576 1.00 77.44 85 VAL A C 1
ATOM 666 O O . VAL A 1 85 ? -16.143 -12.176 23.546 1.00 77.44 85 VAL A O 1
ATOM 669 N N . PRO A 1 86 ? -15.265 -11.440 21.622 1.00 83.19 86 PRO A N 1
ATOM 670 C CA . PRO A 1 86 ? -15.970 -10.159 21.662 1.00 83.19 86 PRO A CA 1
ATOM 671 C C . PRO A 1 86 ? -17.483 -10.329 21.773 1.00 83.19 86 PRO A C 1
ATOM 673 O O . PRO A 1 86 ? -18.116 -10.961 20.920 1.00 83.19 86 PRO A O 1
ATOM 676 N N . SER A 1 87 ? -18.062 -9.696 22.786 1.00 92.31 87 SER A N 1
ATOM 677 C CA . SER A 1 87 ? -19.502 -9.692 23.010 1.00 92.31 87 SER A CA 1
ATOM 678 C C . SER A 1 87 ? -20.223 -8.903 21.919 1.00 92.31 87 SER A C 1
ATOM 680 O O . SER A 1 87 ? -19.706 -7.922 21.381 1.00 92.31 87 SER A O 1
ATOM 682 N N . VAL A 1 88 ? -21.450 -9.314 21.596 1.00 94.06 88 VAL A N 1
ATOM 683 C CA . VAL A 1 88 ? -22.350 -8.535 20.735 1.00 94.06 88 VAL A CA 1
ATOM 684 C C . VAL A 1 88 ? -22.884 -7.359 21.549 1.00 94.06 88 VAL A C 1
ATOM 686 O O . VAL A 1 88 ? -23.599 -7.570 22.527 1.00 94.06 88 VAL A O 1
ATOM 689 N N . LEU A 1 89 ? -22.551 -6.132 21.148 1.00 95.38 89 LEU A N 1
ATOM 690 C CA . LEU A 1 89 ? -22.846 -4.930 21.930 1.00 95.38 89 LEU A CA 1
ATOM 691 C C . LEU A 1 89 ? -24.064 -4.184 21.366 1.00 95.38 89 LEU A C 1
ATOM 693 O O . LEU A 1 89 ? -24.128 -3.952 20.154 1.00 95.38 89 LEU A O 1
ATOM 697 N N . PRO A 1 90 ? -25.032 -3.753 22.192 1.00 95.31 90 PRO A N 1
ATOM 698 C CA . PRO A 1 90 ? -25.979 -2.726 21.769 1.00 95.31 90 PRO A CA 1
ATOM 699 C C . PRO A 1 90 ? -25.235 -1.415 21.475 1.00 95.31 90 PRO A C 1
ATOM 701 O O . PRO A 1 90 ? -24.155 -1.171 22.010 1.00 95.31 90 PRO A O 1
ATOM 704 N N . LEU A 1 91 ? -25.802 -0.551 20.625 1.00 92.38 91 LEU A N 1
ATOM 705 C CA . LEU A 1 91 ? -25.174 0.744 20.329 1.00 92.38 91 LEU A CA 1
ATOM 706 C C . LEU A 1 91 ? -25.081 1.631 21.578 1.00 92.38 91 LEU A C 1
ATOM 708 O O . LEU A 1 91 ? -24.028 2.187 21.844 1.00 92.38 91 LEU A O 1
ATOM 712 N N . THR A 1 92 ? -26.173 1.720 22.338 1.00 90.44 92 THR A N 1
ATOM 713 C CA . THR A 1 92 ? -26.329 2.558 23.541 1.00 90.44 92 THR A CA 1
ATOM 714 C C . THR A 1 92 ? -27.190 1.814 24.564 1.00 90.44 92 THR A C 1
ATOM 716 O O . THR A 1 92 ? -27.842 0.830 24.201 1.00 90.44 92 THR A O 1
ATOM 719 N N . GLY A 1 93 ? -27.239 2.291 25.811 1.00 91.06 93 GLY A N 1
ATOM 720 C CA . GLY A 1 93 ? -28.056 1.706 26.875 1.00 91.06 93 GLY A CA 1
ATOM 721 C C . GLY A 1 93 ? -27.234 1.340 28.106 1.00 91.06 93 GLY A C 1
ATOM 722 O O . GLY A 1 93 ? -26.363 2.102 28.514 1.00 91.06 93 GLY A O 1
ATOM 723 N N . GLU A 1 94 ? -27.550 0.195 28.709 1.00 91.50 94 GLU A N 1
ATOM 724 C CA . GLU A 1 94 ? -26.827 -0.333 29.866 1.00 91.50 94 GLU A CA 1
ATOM 725 C C . GLU A 1 94 ? -25.486 -0.949 29.444 1.00 91.50 94 GLU A C 1
ATOM 727 O O . GLU A 1 94 ? -25.402 -1.629 28.418 1.00 91.50 94 GLU A O 1
ATOM 732 N N . PHE A 1 95 ? -24.446 -0.697 30.240 1.00 91.06 95 PHE A N 1
ATOM 733 C CA . PHE A 1 95 ? -23.096 -1.206 30.011 1.00 91.06 95 PHE A CA 1
ATOM 734 C C . PHE A 1 95 ? -23.071 -2.750 29.965 1.00 91.06 95 PHE A C 1
ATOM 736 O O . PHE A 1 95 ? -23.703 -3.378 30.818 1.00 91.06 95 PHE A O 1
ATOM 743 N N . PRO A 1 96 ? -22.299 -3.383 29.055 1.00 93.19 96 PRO A N 1
ATOM 744 C CA . PRO A 1 96 ? -21.408 -2.774 28.061 1.00 93.19 96 PRO A CA 1
ATOM 745 C C . PRO A 1 96 ? -22.095 -2.456 26.718 1.00 93.19 96 PRO A C 1
ATOM 747 O O . PRO A 1 96 ? -22.802 -3.288 26.146 1.00 93.19 96 PRO A O 1
ATOM 750 N N . THR A 1 97 ? -21.813 -1.272 26.159 1.00 95.75 97 THR A N 1
ATOM 751 C CA . THR A 1 97 ? -22.317 -0.813 24.849 1.00 95.75 97 THR A CA 1
ATOM 752 C C . THR A 1 97 ? -21.187 -0.473 23.868 1.00 95.75 97 THR A C 1
ATOM 754 O O . THR A 1 97 ? -20.025 -0.312 24.251 1.00 95.75 97 THR A O 1
ATOM 757 N N . PHE A 1 98 ? -21.513 -0.328 22.577 1.00 95.12 98 PHE A N 1
ATOM 758 C CA . PHE A 1 98 ? -20.558 0.173 21.583 1.00 95.12 98 PHE A CA 1
ATOM 759 C C . PHE A 1 98 ? -20.110 1.605 21.905 1.00 95.12 98 PHE A C 1
ATOM 761 O O . PHE A 1 98 ? -18.932 1.907 21.725 1.00 95.12 98 PHE A O 1
ATOM 768 N N . SER A 1 99 ? -20.999 2.465 22.418 1.00 95.19 99 SER A N 1
ATOM 769 C CA . SER A 1 99 ? -20.627 3.816 22.855 1.00 95.19 99 SER A CA 1
ATOM 770 C C . SER A 1 99 ? -19.635 3.805 24.022 1.00 95.19 99 SER A C 1
ATOM 772 O O . SER A 1 99 ? -18.725 4.629 24.037 1.00 95.19 99 SER A O 1
ATOM 774 N N . ASP A 1 100 ? -19.732 2.849 24.953 1.00 96.44 100 ASP A N 1
ATOM 775 C CA . ASP A 1 100 ? -18.759 2.703 26.050 1.00 96.44 100 ASP A CA 1
ATOM 776 C C . ASP A 1 100 ? -17.383 2.273 25.524 1.00 96.44 100 ASP A C 1
ATOM 778 O O . ASP A 1 100 ? -16.352 2.865 25.860 1.00 96.44 100 ASP A O 1
ATOM 782 N N . LEU A 1 101 ? -17.368 1.280 24.629 1.00 93.94 101 LEU A N 1
ATOM 783 C CA . LEU A 1 101 ? -16.158 0.828 23.944 1.00 93.94 101 LEU A CA 1
ATOM 784 C C . LEU A 1 101 ? -15.521 1.973 23.138 1.00 93.94 101 LEU A C 1
ATOM 786 O O . LEU A 1 101 ? -14.305 2.180 23.175 1.00 93.94 101 LEU A O 1
ATOM 790 N N . PHE A 1 102 ? -16.342 2.740 22.419 1.00 93.50 102 PHE A N 1
ATOM 791 C CA . PHE A 1 102 ? -15.912 3.902 21.656 1.00 93.50 102 PHE A CA 1
ATOM 792 C C . PHE A 1 102 ? -15.370 5.008 22.573 1.00 93.50 102 PHE A C 1
ATOM 794 O O . PHE A 1 102 ? -14.306 5.552 22.293 1.00 93.50 102 PHE A O 1
ATOM 801 N N . GLY A 1 103 ? -16.019 5.295 23.700 1.00 91.94 103 GLY A N 1
ATOM 802 C CA . GLY A 1 103 ? -15.526 6.262 24.682 1.00 91.94 103 GLY A CA 1
ATOM 803 C C . GLY A 1 103 ? -14.142 5.898 25.227 1.00 91.94 103 GLY A C 1
ATOM 804 O O . GLY A 1 103 ? -13.317 6.778 25.469 1.00 91.94 103 GLY A O 1
ATOM 805 N N . ARG A 1 104 ? -13.850 4.597 25.357 1.00 90.62 104 ARG A N 1
ATOM 806 C CA . ARG A 1 104 ? -12.557 4.106 25.855 1.00 90.62 104 ARG A CA 1
ATOM 807 C C . ARG A 1 104 ? -11.466 4.047 24.780 1.00 90.62 104 ARG A C 1
ATOM 809 O O . ARG A 1 104 ? -10.304 4.328 25.077 1.00 90.62 104 ARG A O 1
ATOM 816 N N . TYR A 1 105 ? -11.811 3.691 23.539 1.00 85.12 105 TYR A N 1
ATOM 817 C CA . TYR A 1 105 ? -10.824 3.355 22.499 1.00 85.12 105 TYR A CA 1
ATOM 818 C C . TYR A 1 105 ? -10.968 4.098 21.159 1.00 85.12 105 TYR A C 1
ATOM 820 O O . TYR A 1 105 ? -10.064 4.017 20.324 1.00 85.12 105 TYR A O 1
ATOM 828 N N . GLY A 1 106 ? -12.072 4.808 20.936 1.00 78.50 106 GLY A N 1
ATOM 829 C CA . GLY A 1 106 ? -12.500 5.368 19.648 1.00 78.50 106 GLY A CA 1
ATOM 830 C C . GLY A 1 106 ? -11.765 6.620 19.169 1.00 78.50 106 GLY A C 1
ATOM 831 O O . GLY A 1 106 ? -11.874 6.971 17.993 1.00 78.50 106 GLY A O 1
ATOM 832 N N . GLY A 1 107 ? -10.969 7.250 20.035 1.00 81.62 107 GLY A N 1
ATOM 833 C CA . GLY A 1 107 ? -10.164 8.424 19.688 1.00 81.62 107 GLY A CA 1
ATOM 834 C C . GLY A 1 107 ? -11.003 9.646 19.307 1.00 81.62 107 GLY A C 1
ATOM 835 O O . GLY A 1 107 ? -12.094 9.842 19.833 1.00 81.62 107 GLY A O 1
ATOM 836 N N . ASP A 1 108 ? -10.481 10.468 18.394 1.00 79.31 108 ASP A N 1
ATOM 837 C CA . ASP A 1 108 ? -11.049 11.793 18.075 1.00 79.31 108 ASP A CA 1
ATOM 838 C C . ASP A 1 108 ? -12.081 11.764 16.931 1.00 79.31 108 ASP A C 1
ATOM 840 O O . ASP A 1 108 ? -12.685 12.781 16.584 1.00 79.31 108 ASP A O 1
ATOM 844 N N . THR A 1 109 ? -12.278 10.608 16.291 1.00 80.88 109 THR A N 1
ATOM 845 C CA . THR A 1 109 ? -13.208 10.479 15.159 1.00 80.88 109 THR A CA 1
ATOM 846 C C . THR A 1 109 ? -14.639 10.364 15.670 1.00 80.88 109 THR A C 1
ATOM 848 O O . THR A 1 109 ? -14.878 9.487 16.484 1.00 80.88 109 THR A O 1
ATOM 851 N N . PRO A 1 110 ? -15.630 11.118 15.161 1.00 91.88 110 PRO A N 1
ATOM 852 C CA . PRO A 1 110 ? -17.016 10.973 15.609 1.00 91.88 110 PRO A CA 1
ATOM 853 C C . PRO A 1 110 ? -17.508 9.516 15.568 1.00 91.88 110 PRO A C 1
ATOM 855 O O . PRO A 1 110 ? -17.343 8.842 14.548 1.00 91.88 110 PRO A O 1
ATOM 858 N N . GLU A 1 111 ? -18.165 9.050 16.634 1.00 93.62 111 GLU A N 1
ATOM 859 C CA . GLU A 1 111 ? -18.600 7.652 16.806 1.00 93.62 111 GLU A CA 1
ATOM 860 C C . GLU A 1 111 ? -19.376 7.112 15.595 1.00 93.62 111 GLU A C 1
ATOM 862 O O . GLU A 1 111 ? -19.103 6.021 15.096 1.00 93.62 111 GLU A O 1
ATOM 867 N N . GLN A 1 112 ? -20.300 7.908 15.046 1.00 91.25 112 GLN A N 1
ATOM 868 C CA . GLN A 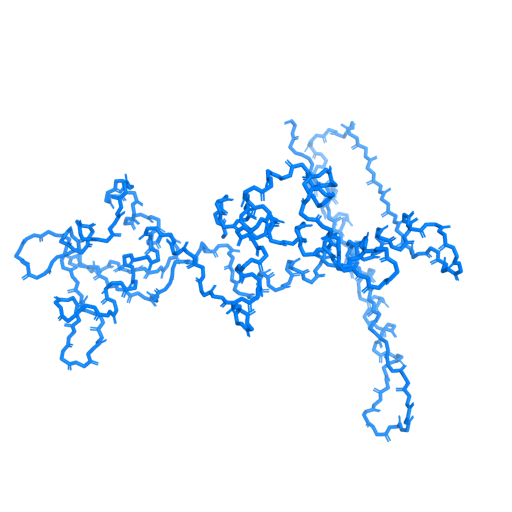1 112 ? -21.063 7.513 13.860 1.00 91.25 112 GLN A CA 1
ATOM 869 C C . GLN A 1 112 ? -20.187 7.333 12.614 1.00 91.25 112 GLN A C 1
ATOM 871 O O . GLN A 1 112 ? -20.472 6.474 11.781 1.00 91.25 112 GLN A O 1
ATOM 876 N N . THR A 1 113 ? -19.135 8.139 12.462 1.00 88.25 113 THR A N 1
ATOM 877 C CA . THR A 1 113 ? -18.170 7.996 11.364 1.00 88.25 113 THR A CA 1
ATOM 878 C C . THR A 1 113 ? -17.352 6.725 11.549 1.00 88.25 113 THR A C 1
ATOM 880 O O . THR A 1 113 ? -17.225 5.956 10.600 1.00 88.25 113 THR A O 1
ATOM 883 N N . MET A 1 114 ? -16.884 6.457 12.772 1.00 90.25 114 MET A N 1
ATOM 884 C CA . MET A 1 114 ? -16.177 5.221 13.110 1.00 90.25 114 MET A CA 1
ATOM 885 C C . MET A 1 114 ? -17.027 3.984 12.789 1.00 90.25 114 MET A C 1
ATOM 887 O O . MET A 1 114 ? -16.580 3.089 12.075 1.00 90.25 114 MET A O 1
ATOM 891 N N . LEU A 1 115 ? -18.282 3.966 13.245 1.00 92.19 115 LEU A N 1
ATOM 892 C CA . LEU A 1 115 ? -19.219 2.873 12.997 1.00 92.19 115 LEU A CA 1
ATOM 893 C C . LEU A 1 115 ? -19.446 2.642 11.491 1.00 92.19 115 LEU A C 1
ATOM 895 O O . LEU A 1 115 ? -19.416 1.502 11.028 1.00 92.19 115 LEU A O 1
ATOM 899 N N . ARG A 1 116 ? -19.640 3.713 10.707 1.00 89.25 116 ARG A N 1
ATOM 900 C CA . ARG A 1 116 ? -19.818 3.609 9.248 1.00 89.25 116 ARG A CA 1
ATOM 901 C C . ARG A 1 116 ? -18.589 3.027 8.556 1.00 89.25 116 ARG A C 1
ATOM 903 O O . ARG A 1 116 ? -18.746 2.129 7.731 1.00 89.25 116 ARG A O 1
ATOM 910 N N . GLU A 1 117 ? -17.393 3.507 8.887 1.00 85.81 117 GLU A N 1
ATOM 911 C CA . GLU A 1 117 ? -16.154 3.038 8.257 1.00 85.81 117 GLU A CA 1
ATOM 912 C C . GLU A 1 117 ? -15.836 1.587 8.628 1.00 85.81 117 GLU A C 1
ATOM 914 O O . GLU A 1 117 ? -15.506 0.791 7.750 1.00 85.81 117 GLU A O 1
ATOM 919 N N . LEU A 1 118 ? -16.021 1.200 9.895 1.00 85.50 118 LEU A N 1
ATOM 920 C CA . LEU A 1 118 ? -15.872 -0.190 10.334 1.00 85.50 118 LEU A CA 1
ATOM 921 C C . LEU A 1 118 ? -16.834 -1.127 9.587 1.00 85.50 118 LEU A C 1
ATOM 923 O O . LEU A 1 118 ? -16.432 -2.213 9.168 1.00 85.50 118 LEU A O 1
ATOM 927 N N . ASN A 1 119 ? -18.089 -0.710 9.393 1.00 89.00 119 ASN A N 1
ATOM 928 C CA . ASN A 1 119 ? -19.082 -1.504 8.669 1.00 89.00 119 ASN A CA 1
ATOM 929 C C . ASN A 1 119 ? -18.759 -1.583 7.167 1.00 89.00 119 ASN A C 1
ATOM 931 O O . ASN A 1 119 ? -18.834 -2.657 6.578 1.00 89.00 119 ASN A O 1
ATOM 935 N N . LYS A 1 120 ? -18.341 -0.471 6.548 1.00 83.50 120 LYS A N 1
ATOM 936 C CA . LYS A 1 120 ? -17.915 -0.425 5.137 1.00 83.50 120 LYS A CA 1
ATOM 937 C C . LYS A 1 120 ? -16.687 -1.301 4.875 1.00 83.50 120 LYS A C 1
ATOM 939 O O . LYS A 1 120 ? -16.585 -1.910 3.816 1.00 83.50 120 LYS A O 1
ATOM 944 N N . ALA A 1 121 ? -15.776 -1.379 5.841 1.00 73.25 121 ALA A N 1
ATOM 945 C CA . ALA A 1 121 ? -14.619 -2.267 5.817 1.00 73.25 121 ALA A CA 1
ATOM 946 C C . ALA A 1 121 ? -14.960 -3.744 6.099 1.00 73.25 121 ALA A C 1
ATOM 948 O O . ALA A 1 121 ? -14.075 -4.590 6.024 1.00 73.25 121 ALA A O 1
ATOM 949 N N . GLY A 1 122 ? -16.208 -4.066 6.464 1.00 81.12 122 GLY A N 1
ATOM 950 C CA . GLY A 1 122 ? -16.608 -5.414 6.881 1.00 81.12 122 GLY A CA 1
ATOM 951 C C . GLY A 1 122 ? -16.018 -5.853 8.228 1.00 81.12 122 GLY A C 1
ATOM 952 O O . GLY A 1 122 ? -16.103 -7.025 8.586 1.00 81.12 122 GLY A O 1
ATOM 953 N N . ALA A 1 123 ? -15.421 -4.933 8.993 1.00 81.56 123 ALA A N 1
ATOM 954 C CA . ALA A 1 123 ? -14.801 -5.227 10.284 1.00 81.56 123 ALA A CA 1
ATOM 955 C C . ALA A 1 123 ? -15.832 -5.433 11.407 1.00 81.56 123 ALA A C 1
ATOM 957 O O . ALA A 1 123 ? -15.521 -6.056 12.424 1.00 81.56 123 ALA A O 1
ATOM 958 N N . ILE A 1 124 ? -17.057 -4.941 11.212 1.00 91.38 124 ILE A N 1
ATOM 959 C CA . ILE A 1 124 ? -18.215 -5.161 12.083 1.00 91.38 124 ILE A CA 1
ATOM 960 C C . ILE A 1 124 ? -19.447 -5.517 11.248 1.00 91.38 124 ILE A C 1
ATOM 962 O O . ILE A 1 124 ? -19.498 -5.232 10.053 1.00 91.38 124 ILE A O 1
ATOM 966 N N . SER A 1 125 ? -20.464 -6.079 11.895 1.00 91.31 125 SER A N 1
ATOM 967 C CA . SER A 1 125 ? -21.808 -6.221 11.328 1.00 91.31 125 SER A CA 1
ATOM 968 C C . SER A 1 125 ? -22.874 -5.740 12.303 1.00 91.31 125 SER A C 1
ATOM 970 O O . SER A 1 125 ? -22.733 -5.936 13.511 1.00 91.31 125 SER A O 1
ATOM 972 N N . LEU A 1 126 ? -23.968 -5.199 11.771 1.00 91.06 126 LEU A N 1
ATOM 973 C CA . LEU A 1 126 ? -25.177 -4.870 12.525 1.00 91.06 126 LEU A CA 1
ATOM 974 C C . LEU A 1 126 ? -26.209 -5.997 12.382 1.00 91.06 126 LEU A C 1
ATOM 976 O O . LEU A 1 126 ? -26.498 -6.425 11.264 1.00 91.06 126 LEU A O 1
ATOM 980 N N . ASP A 1 127 ? -26.768 -6.470 13.495 1.00 87.06 127 ASP A N 1
ATOM 981 C CA . ASP A 1 127 ? -27.883 -7.422 13.476 1.00 87.06 127 ASP A CA 1
ATOM 982 C C . ASP A 1 127 ? -29.251 -6.728 13.297 1.00 87.06 127 ASP A C 1
ATOM 984 O O . ASP A 1 127 ? -29.359 -5.499 13.230 1.00 87.06 127 ASP A O 1
ATOM 988 N N . LYS A 1 128 ? -30.329 -7.524 13.223 1.00 81.81 128 LYS A N 1
ATOM 989 C CA . LYS A 1 128 ? -31.706 -7.019 13.052 1.00 81.81 128 LYS A CA 1
ATOM 990 C C . LYS A 1 128 ? -32.172 -6.135 14.217 1.00 81.81 128 LYS A C 1
ATOM 992 O O . LYS A 1 128 ? -33.100 -5.351 14.048 1.00 81.81 128 LYS A O 1
ATOM 997 N N . GLN A 1 129 ? -31.537 -6.255 15.378 1.00 84.81 129 GLN A N 1
ATOM 998 C CA . GLN A 1 129 ? -31.803 -5.498 16.597 1.00 84.81 129 GLN A CA 1
ATOM 999 C C . GLN A 1 129 ? -30.849 -4.303 16.757 1.00 84.81 129 GLN A C 1
ATOM 1001 O O . GLN A 1 129 ? -30.823 -3.680 17.816 1.00 84.81 129 GLN A O 1
ATOM 1006 N N . ARG A 1 130 ? -30.082 -3.954 15.710 1.00 85.94 130 ARG A N 1
ATOM 1007 C CA . ARG A 1 130 ? -29.069 -2.886 15.714 1.00 85.94 130 ARG A CA 1
ATOM 1008 C C . ARG A 1 130 ? -27.961 -3.088 16.751 1.00 85.94 130 ARG A C 1
ATOM 1010 O O . ARG A 1 130 ? -27.363 -2.112 17.203 1.00 85.94 130 ARG A O 1
ATOM 1017 N N . ARG A 1 131 ? -27.661 -4.333 17.109 1.00 92.06 131 ARG A N 1
ATOM 1018 C CA . ARG A 1 131 ? -26.479 -4.668 17.903 1.00 92.06 131 ARG A CA 1
ATOM 1019 C C . ARG A 1 131 ? -25.294 -4.896 16.980 1.00 92.06 131 ARG A C 1
ATOM 1021 O O . ARG A 1 131 ? -25.443 -5.390 15.861 1.00 92.06 131 ARG A O 1
ATOM 1028 N N . VAL A 1 132 ? -24.123 -4.503 17.448 1.00 94.88 132 VAL A N 1
ATOM 1029 C CA . VAL A 1 132 ? -22.876 -4.525 16.698 1.00 94.88 132 VAL A CA 1
ATOM 1030 C C . VAL A 1 132 ? -22.081 -5.758 17.102 1.00 94.88 132 VAL A C 1
ATOM 1032 O O . VAL A 1 132 ? -21.891 -6.031 18.286 1.00 94.88 132 VAL A O 1
ATOM 1035 N N . GLN A 1 133 ? -21.595 -6.498 16.113 1.00 93.56 133 GLN A N 1
ATOM 1036 C CA . GLN A 1 133 ? -20.708 -7.637 16.313 1.00 93.56 133 GLN A CA 1
ATOM 1037 C C . GLN A 1 133 ? -19.378 -7.385 15.607 1.00 93.56 133 GLN A C 1
ATOM 1039 O O . GLN A 1 133 ? -19.366 -7.058 14.418 1.00 93.56 133 GLN A O 1
ATOM 1044 N N . ALA A 1 134 ? -18.264 -7.595 16.309 1.00 88.06 134 ALA A N 1
ATOM 1045 C CA . ALA A 1 134 ? -16.938 -7.579 15.704 1.00 88.06 134 ALA A CA 1
ATOM 1046 C C . ALA A 1 134 ? -16.746 -8.786 14.766 1.00 88.06 134 ALA A C 1
ATOM 1048 O O . ALA A 1 134 ? -17.019 -9.929 15.133 1.00 88.06 134 ALA A O 1
ATOM 1049 N N . LYS A 1 135 ? -16.263 -8.531 13.547 1.00 84.62 135 LYS A N 1
ATOM 1050 C CA . LYS A 1 135 ? -15.937 -9.552 12.532 1.00 84.62 135 LYS A CA 1
ATOM 1051 C C . LYS A 1 135 ? -14.441 -9.678 12.273 1.00 84.62 135 LYS A C 1
ATOM 1053 O O . LYS A 1 135 ? -13.991 -10.719 11.809 1.00 84.62 135 LYS A O 1
ATOM 1058 N N . SER A 1 136 ? -13.673 -8.647 12.613 1.00 72.69 136 SER A N 1
ATOM 1059 C CA . SER A 1 136 ? -12.216 -8.631 12.506 1.00 72.69 136 SER A CA 1
ATOM 1060 C C . SER A 1 136 ? -11.580 -8.120 13.800 1.00 72.69 136 SER A C 1
ATOM 1062 O O . SER A 1 136 ? -12.189 -7.340 14.532 1.00 72.69 136 SER A O 1
ATOM 1064 N N . ARG A 1 137 ? -10.341 -8.547 14.074 1.00 67.12 137 ARG A N 1
ATOM 1065 C CA . ARG A 1 137 ? -9.476 -7.970 15.125 1.00 67.12 137 ARG A CA 1
ATOM 1066 C C . ARG A 1 137 ? -8.802 -6.674 14.679 1.00 67.12 137 ARG A C 1
ATOM 1068 O O . ARG A 1 137 ? -8.377 -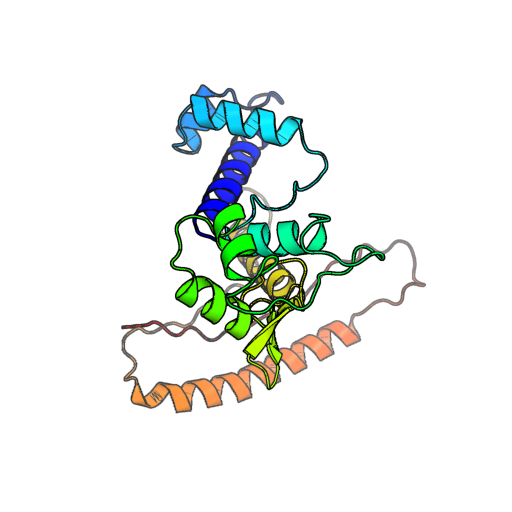5.892 15.523 1.00 67.12 137 ARG A O 1
ATOM 1075 N N . TYR A 1 138 ? -8.709 -6.446 13.368 1.00 60.72 138 TYR A N 1
ATOM 1076 C CA . TYR A 1 138 ? -7.987 -5.314 12.799 1.00 60.72 138 TYR A CA 1
ATOM 1077 C C . TYR A 1 138 ? -8.793 -4.599 11.716 1.00 60.72 138 TYR A C 1
ATOM 1079 O O . TYR A 1 138 ? -9.547 -5.229 10.971 1.00 60.72 138 TYR A O 1
ATOM 1087 N N . PHE A 1 139 ? -8.621 -3.281 11.605 1.00 66.56 139 PHE A N 1
ATOM 1088 C CA . PHE A 1 139 ? -9.238 -2.509 10.535 1.00 66.56 139 PHE A CA 1
ATOM 1089 C C . PHE A 1 139 ? -8.377 -2.578 9.271 1.00 66.56 139 PHE A C 1
ATOM 1091 O O . PHE A 1 139 ? -7.235 -2.117 9.252 1.00 66.56 139 PHE A O 1
ATOM 1098 N N . MET A 1 140 ? -8.962 -3.119 8.206 1.00 63.38 140 MET A N 1
ATOM 1099 C CA . MET A 1 140 ? -8.413 -3.131 6.853 1.00 63.38 140 MET A CA 1
ATOM 1100 C C . MET A 1 140 ? -9.438 -2.471 5.926 1.00 63.38 140 MET A C 1
ATOM 1102 O O . MET A 1 140 ? -10.575 -2.936 5.874 1.00 63.38 140 MET A O 1
ATOM 1106 N N . PRO A 1 141 ? -9.095 -1.393 5.200 1.00 60.69 141 PRO A N 1
ATOM 1107 C CA . PRO A 1 141 ? -9.992 -0.836 4.193 1.00 60.69 141 PRO A CA 1
ATOM 1108 C C . PRO A 1 141 ? -10.361 -1.910 3.160 1.00 60.69 141 PRO A C 1
ATOM 1110 O O . PRO A 1 141 ? -9.468 -2.570 2.637 1.00 60.69 141 PRO A O 1
ATOM 1113 N N . ALA A 1 142 ? -11.649 -2.053 2.82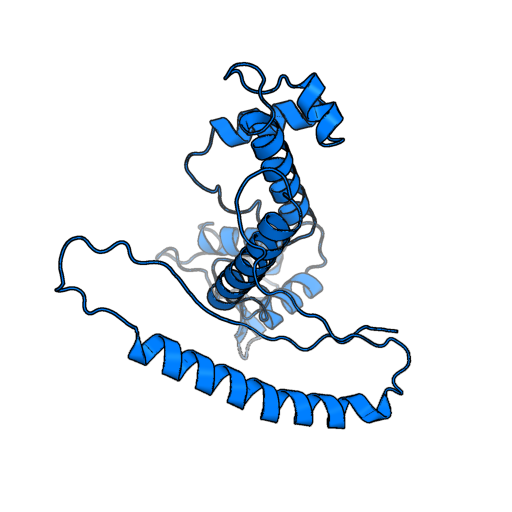6 1.00 55.50 142 ALA A N 1
ATOM 1114 C CA . ALA A 1 142 ? -12.181 -3.146 1.992 1.00 55.50 142 ALA A CA 1
ATOM 1115 C C . ALA A 1 142 ? -11.495 -3.341 0.617 1.00 55.50 142 ALA A C 1
ATOM 1117 O O . ALA A 1 142 ? -11.595 -4.411 0.028 1.00 55.50 142 ALA A O 1
ATOM 1118 N N . MET A 1 143 ? -10.782 -2.331 0.106 1.00 52.97 143 MET A N 1
ATOM 1119 C CA . MET A 1 143 ? -10.049 -2.377 -1.172 1.00 52.97 143 MET A CA 1
ATOM 1120 C C . MET A 1 143 ? -8.633 -2.978 -1.060 1.00 52.97 143 MET A C 1
ATOM 1122 O O . MET A 1 143 ? -7.994 -3.254 -2.074 1.00 52.97 143 MET A O 1
ATOM 1126 N N . MET A 1 144 ? -8.112 -3.173 0.154 1.00 55.22 144 MET A N 1
ATOM 1127 C CA . MET A 1 144 ? -6.748 -3.645 0.398 1.00 55.22 144 MET A CA 1
ATOM 1128 C C . MET A 1 144 ? -6.777 -4.965 1.167 1.00 55.22 144 MET A C 1
ATOM 1130 O O . MET A 1 144 ? -6.628 -4.982 2.385 1.00 55.22 144 MET A O 1
ATOM 1134 N N . SER A 1 145 ? -6.970 -6.078 0.455 1.00 60.06 145 SER A N 1
ATOM 1135 C CA . SER A 1 145 ? -6.661 -7.397 1.018 1.00 60.06 145 SER A CA 1
ATOM 1136 C C . SER A 1 145 ? -5.145 -7.542 1.207 1.00 60.06 145 SER A C 1
ATOM 1138 O O . SER A 1 145 ? -4.363 -6.931 0.473 1.00 60.06 145 SER A O 1
ATOM 1140 N N . ASP A 1 146 ? -4.710 -8.392 2.138 1.00 62.00 146 ASP A N 1
ATOM 1141 C CA . ASP A 1 146 ? -3.286 -8.713 2.316 1.00 62.00 146 ASP A CA 1
ATOM 1142 C C . ASP A 1 146 ? -2.630 -9.202 1.014 1.00 62.00 146 ASP A C 1
ATOM 1144 O O . ASP A 1 146 ? -1.473 -8.889 0.730 1.00 62.00 146 ASP A O 1
ATOM 1148 N N . SER A 1 147 ? -3.377 -9.946 0.193 1.00 55.53 147 SER A N 1
ATOM 1149 C CA . SER A 1 147 ? -2.921 -10.389 -1.126 1.00 55.53 147 SER A CA 1
ATOM 1150 C C . SER A 1 147 ? -2.745 -9.217 -2.091 1.00 55.53 147 SER A C 1
ATOM 1152 O O . SER A 1 147 ? -1.723 -9.158 -2.767 1.00 55.53 147 SER A O 1
ATOM 1154 N N . ASN A 1 148 ? -3.663 -8.245 -2.099 1.00 60.19 148 ASN A N 1
ATOM 1155 C CA . ASN A 1 148 ? -3.535 -7.036 -2.917 1.00 60.19 148 ASN A CA 1
ATOM 1156 C C . ASN A 1 148 ? -2.353 -6.171 -2.460 1.00 60.19 148 ASN A C 1
ATOM 1158 O O . ASN A 1 148 ? -1.656 -5.608 -3.297 1.00 60.19 148 ASN A O 1
ATOM 1162 N N . ILE A 1 149 ? -2.091 -6.087 -1.149 1.00 66.06 149 ILE A N 1
ATOM 1163 C CA . ILE A 1 149 ? -0.937 -5.356 -0.600 1.00 66.06 149 ILE A CA 1
ATOM 1164 C C . ILE A 1 149 ? 0.375 -6.019 -1.028 1.00 66.06 149 ILE A C 1
ATOM 1166 O O . ILE A 1 149 ? 1.299 -5.330 -1.462 1.00 66.06 149 ILE A O 1
ATOM 1170 N N . ARG A 1 150 ? 0.464 -7.353 -0.939 1.00 63.59 150 ARG A N 1
ATOM 1171 C CA . ARG A 1 150 ? 1.646 -8.096 -1.402 1.00 63.59 150 ARG A CA 1
ATOM 1172 C C . ARG A 1 150 ? 1.852 -7.955 -2.907 1.00 63.59 150 ARG A C 1
ATOM 1174 O O . ARG A 1 150 ? 2.970 -7.682 -3.328 1.00 63.59 150 ARG A O 1
ATOM 1181 N N . LEU A 1 151 ? 0.785 -8.086 -3.694 1.00 60.94 151 LEU A N 1
ATOM 1182 C CA . LEU A 1 151 ? 0.819 -7.923 -5.148 1.00 60.94 151 LEU A CA 1
ATOM 1183 C C . LEU A 1 151 ? 1.272 -6.511 -5.536 1.00 60.94 151 LEU A C 1
ATOM 1185 O O . LEU A 1 151 ? 2.179 -6.352 -6.347 1.00 60.94 151 LEU A O 1
ATOM 1189 N N . PHE A 1 152 ? 0.715 -5.489 -4.882 1.00 73.62 152 PHE A N 1
ATOM 1190 C CA . PHE A 1 152 ? 1.131 -4.099 -5.049 1.00 73.62 152 PHE A CA 1
ATOM 1191 C C . PHE A 1 152 ? 2.620 -3.905 -4.732 1.00 73.62 152 PHE A C 1
ATOM 1193 O O . PHE A 1 152 ? 3.349 -3.316 -5.528 1.00 73.62 152 PHE A O 1
ATOM 1200 N N . GLY A 1 153 ? 3.087 -4.433 -3.595 1.00 73.94 153 GLY A N 1
ATOM 1201 C CA . GLY A 1 153 ? 4.495 -4.366 -3.201 1.00 73.94 153 GLY A CA 1
ATOM 1202 C C . GLY A 1 153 ? 5.423 -5.063 -4.198 1.00 73.94 153 GLY A C 1
ATOM 1203 O O . GLY A 1 153 ? 6.468 -4.514 -4.541 1.00 73.94 153 GLY A O 1
ATOM 1204 N N . MET A 1 154 ? 5.019 -6.228 -4.710 1.00 71.12 154 MET A N 1
ATOM 1205 C CA . MET A 1 154 ? 5.753 -6.958 -5.742 1.00 71.12 154 MET A CA 1
ATOM 1206 C C . MET A 1 154 ? 5.832 -6.152 -7.044 1.00 71.12 154 MET A C 1
ATOM 1208 O O . MET A 1 154 ? 6.923 -5.967 -7.574 1.00 71.12 154 MET A O 1
ATOM 1212 N N . HIS A 1 155 ? 4.709 -5.622 -7.537 1.00 75.44 155 HIS A N 1
ATOM 1213 C CA . HIS A 1 155 ? 4.672 -4.851 -8.785 1.00 75.44 155 HIS A CA 1
ATOM 1214 C C . HIS A 1 155 ? 5.528 -3.585 -8.696 1.00 75.44 155 HIS A C 1
ATOM 1216 O O . HIS A 1 155 ? 6.373 -3.337 -9.560 1.00 75.44 155 HIS A O 1
ATOM 1222 N N . LEU A 1 156 ? 5.359 -2.812 -7.620 1.00 83.44 156 LEU A N 1
ATOM 1223 C CA . LEU A 1 156 ? 6.137 -1.599 -7.396 1.00 83.44 156 LEU A CA 1
ATOM 1224 C C . LEU A 1 156 ? 7.630 -1.913 -7.238 1.00 83.44 156 LEU A C 1
ATOM 1226 O O . LEU A 1 156 ? 8.462 -1.216 -7.815 1.00 83.44 156 LEU A O 1
ATOM 1230 N N . GLY A 1 157 ? 7.970 -2.972 -6.498 1.00 78.12 157 GLY A N 1
ATOM 1231 C CA . GLY A 1 157 ? 9.347 -3.423 -6.302 1.00 78.12 157 GLY A CA 1
ATOM 1232 C C . GLY A 1 157 ? 10.028 -3.816 -7.613 1.00 78.12 157 GLY A C 1
ATOM 1233 O O . GLY A 1 157 ? 11.131 -3.348 -7.897 1.00 78.12 157 GLY A O 1
ATOM 1234 N N . SER A 1 158 ? 9.354 -4.610 -8.447 1.00 75.00 158 SER A N 1
ATOM 1235 C CA . SER A 1 158 ? 9.859 -5.042 -9.757 1.00 75.00 158 SER A CA 1
ATOM 1236 C C . SER A 1 158 ? 10.083 -3.867 -10.713 1.00 75.00 158 SER A C 1
ATOM 1238 O O . SER A 1 158 ? 11.128 -3.789 -11.371 1.00 75.00 158 SER A O 1
ATOM 1240 N N . HIS A 1 159 ? 9.149 -2.912 -10.757 1.00 85.19 159 HIS A N 1
ATOM 1241 C CA . HIS A 1 159 ? 9.302 -1.711 -11.577 1.00 85.19 159 HIS A CA 1
ATOM 1242 C C . HIS A 1 159 ? 10.433 -0.810 -11.057 1.00 85.19 159 HIS A C 1
ATOM 1244 O O . HIS A 1 159 ? 11.329 -0.439 -11.817 1.00 85.19 159 HIS A O 1
ATOM 1250 N N . ALA A 1 160 ? 10.476 -0.545 -9.747 1.00 84.56 160 ALA A N 1
ATOM 1251 C CA . ALA A 1 160 ? 11.535 0.245 -9.122 1.00 84.56 160 ALA A CA 1
ATOM 1252 C C . ALA A 1 160 ? 12.927 -0.375 -9.326 1.00 84.56 160 ALA A C 1
ATOM 1254 O O . ALA A 1 160 ? 13.892 0.348 -9.563 1.00 84.56 160 ALA A O 1
ATOM 1255 N N . GLN A 1 161 ? 13.048 -1.706 -9.292 1.00 80.50 161 GLN A N 1
ATOM 1256 C CA . GLN A 1 161 ? 14.306 -2.403 -9.559 1.00 80.50 161 GLN A CA 1
ATOM 1257 C C . GLN A 1 161 ? 14.770 -2.221 -11.014 1.00 80.50 161 GLN A C 1
ATOM 1259 O O . GLN A 1 161 ? 15.970 -2.077 -11.260 1.00 80.50 161 GLN A O 1
ATOM 1264 N N . THR A 1 162 ? 13.836 -2.195 -11.968 1.00 82.62 162 THR A N 1
ATOM 1265 C CA . THR A 1 162 ? 14.123 -1.914 -13.384 1.00 82.62 162 THR A CA 1
ATOM 1266 C C . THR A 1 162 ? 14.579 -0.471 -13.574 1.00 82.62 162 THR A C 1
ATOM 1268 O O . THR A 1 162 ? 15.649 -0.246 -14.140 1.00 82.62 162 THR A O 1
ATOM 1271 N N . LEU A 1 163 ? 13.857 0.498 -13.001 1.00 85.31 163 LEU A N 1
ATOM 1272 C CA . LEU A 1 163 ? 14.260 1.907 -13.019 1.00 85.31 163 LEU A CA 1
ATOM 1273 C C . LEU A 1 163 ? 15.630 2.114 -12.361 1.00 85.31 163 LEU A C 1
ATOM 1275 O O . LEU A 1 163 ? 16.486 2.795 -12.921 1.00 85.31 163 LEU A O 1
ATOM 1279 N N . LYS A 1 164 ? 15.887 1.472 -11.214 1.00 82.19 164 LYS A N 1
ATOM 1280 C CA . LYS A 1 164 ? 17.189 1.511 -10.533 1.00 82.19 164 LYS A CA 1
ATOM 1281 C C . LYS A 1 164 ? 18.308 1.010 -11.443 1.00 82.19 164 LYS A C 1
ATOM 1283 O O . LYS A 1 164 ? 19.325 1.686 -11.560 1.00 82.19 164 LYS A O 1
ATOM 1288 N N . ASN A 1 165 ? 18.119 -0.139 -12.101 1.00 78.81 165 ASN A N 1
ATOM 1289 C CA . ASN A 1 165 ? 19.094 -0.686 -13.049 1.00 78.81 165 ASN A CA 1
ATOM 1290 C C . ASN A 1 165 ? 19.368 0.286 -14.207 1.00 78.81 165 ASN A C 1
ATOM 1292 O O . ASN A 1 165 ? 20.519 0.485 -14.582 1.00 78.81 165 ASN A O 1
ATOM 1296 N N . ASN A 1 166 ? 18.322 0.915 -14.744 1.00 81.38 166 ASN A N 1
ATOM 1297 C CA . ASN A 1 166 ? 18.436 1.802 -15.901 1.00 81.38 166 ASN A CA 1
ATOM 1298 C C . ASN A 1 166 ? 19.027 3.185 -15.546 1.00 81.38 166 ASN A C 1
ATOM 1300 O O . ASN A 1 166 ? 19.706 3.794 -16.377 1.00 81.38 166 ASN A O 1
ATOM 1304 N N . ILE A 1 167 ? 18.818 3.676 -14.316 1.00 79.62 167 ILE A N 1
ATOM 1305 C CA . ILE A 1 167 ? 19.359 4.955 -13.818 1.00 79.62 167 ILE A CA 1
ATOM 1306 C C . ILE A 1 167 ? 20.811 4.817 -13.344 1.00 79.62 167 ILE A C 1
ATOM 1308 O O . ILE A 1 167 ? 21.611 5.729 -13.561 1.00 79.62 167 ILE A O 1
ATOM 1312 N N . ALA A 1 168 ? 21.177 3.699 -12.712 1.00 69.06 168 ALA A N 1
ATOM 1313 C CA . ALA A 1 168 ? 22.476 3.491 -12.067 1.00 69.06 168 ALA A CA 1
ATOM 1314 C C . ALA A 1 168 ? 23.638 3.235 -13.053 1.00 69.06 168 ALA A C 1
ATOM 1316 O O . ALA A 1 168 ? 24.484 2.398 -12.773 1.00 69.06 168 ALA A O 1
ATOM 1317 N N . LYS A 1 169 ? 23.699 3.972 -14.176 1.00 58.28 169 LYS A N 1
ATOM 1318 C CA . LYS A 1 169 ? 24.580 3.871 -15.369 1.00 58.28 169 LYS A CA 1
ATOM 1319 C C . LYS A 1 169 ? 26.106 3.670 -15.167 1.00 58.28 169 LYS A C 1
ATOM 1321 O O . LYS A 1 169 ? 26.855 3.746 -16.138 1.00 58.28 169 LYS A O 1
ATOM 1326 N N . GLY A 1 170 ? 26.614 3.421 -13.966 1.00 52.34 170 GLY A N 1
ATOM 1327 C CA . GLY A 1 170 ? 28.015 3.115 -13.695 1.00 52.34 170 GLY A CA 1
ATOM 1328 C C . GLY A 1 170 ? 28.285 1.613 -13.568 1.00 52.34 170 GLY A C 1
ATOM 1329 O O . GLY A 1 170 ? 28.011 1.037 -12.524 1.00 52.34 170 GLY A O 1
ATOM 1330 N N . ALA A 1 171 ? 28.933 1.047 -14.591 1.00 53.06 171 ALA A N 1
ATOM 1331 C CA . ALA A 1 171 ? 29.620 -0.254 -14.628 1.00 53.06 171 ALA A CA 1
ATOM 1332 C C . ALA A 1 171 ? 28.773 -1.525 -14.887 1.00 53.06 171 ALA A C 1
ATOM 1334 O O . ALA A 1 171 ? 28.376 -2.245 -13.978 1.00 53.06 171 ALA A O 1
ATOM 1335 N N . GLY A 1 172 ? 28.646 -1.886 -16.171 1.00 58.50 172 GLY A N 1
ATOM 1336 C CA . GLY A 1 172 ? 28.628 -3.294 -16.601 1.00 58.50 172 GLY A CA 1
ATOM 1337 C C . GLY A 1 172 ? 27.276 -3.998 -16.745 1.00 58.50 172 GLY A C 1
ATOM 1338 O O . GLY A 1 172 ? 27.261 -5.120 -17.242 1.00 58.50 172 GLY A O 1
ATOM 1339 N N . THR A 1 173 ? 26.152 -3.380 -16.377 1.00 62.28 173 THR A N 1
ATOM 1340 C CA . THR A 1 173 ? 24.821 -3.987 -16.545 1.00 62.28 173 THR A CA 1
ATOM 1341 C C . THR A 1 173 ? 24.095 -3.443 -17.776 1.00 62.28 173 THR A C 1
ATOM 1343 O O . THR A 1 173 ? 24.015 -2.233 -17.994 1.00 62.28 173 THR A O 1
ATOM 1346 N N . ALA A 1 174 ? 23.557 -4.347 -18.601 1.00 76.38 174 ALA A N 1
ATOM 1347 C CA . ALA A 1 174 ? 22.700 -3.967 -19.720 1.00 76.38 174 ALA A CA 1
ATOM 1348 C C . ALA A 1 174 ? 21.397 -3.325 -19.198 1.00 76.38 174 ALA A C 1
ATOM 1350 O O . ALA A 1 174 ? 20.885 -3.738 -18.146 1.00 76.38 174 ALA A O 1
ATOM 1351 N N . PRO A 1 175 ? 20.843 -2.322 -19.904 1.00 77.19 175 PRO A N 1
ATOM 1352 C CA . PRO A 1 175 ? 19.545 -1.772 -19.548 1.00 77.19 175 PRO A CA 1
ATOM 1353 C C . PRO A 1 175 ? 18.483 -2.868 -19.639 1.00 77.19 175 PRO A C 1
ATOM 1355 O O . PRO A 1 175 ? 18.477 -3.682 -20.564 1.00 77.19 175 PRO A O 1
ATOM 1358 N N . ARG A 1 176 ? 17.577 -2.883 -18.666 1.00 80.88 176 ARG A N 1
ATOM 1359 C CA . ARG A 1 176 ? 16.375 -3.710 -18.725 1.00 80.88 176 ARG A CA 1
ATOM 1360 C C . ARG A 1 176 ? 15.365 -3.013 -19.623 1.00 80.88 176 ARG A C 1
ATOM 1362 O O . ARG A 1 176 ? 15.319 -1.782 -19.651 1.00 80.88 176 ARG A O 1
ATOM 1369 N N . PHE A 1 177 ? 14.561 -3.797 -20.333 1.00 78.88 177 PHE A N 1
ATOM 1370 C CA . PHE A 1 177 ? 13.488 -3.250 -21.152 1.00 78.88 177 PHE A CA 1
ATOM 1371 C C . PHE A 1 177 ? 12.529 -2.424 -20.285 1.00 78.88 177 PHE A C 1
ATOM 1373 O O . PHE A 1 177 ? 11.993 -2.908 -19.289 1.00 78.88 177 PHE A O 1
ATOM 1380 N N . GLU A 1 178 ? 12.340 -1.171 -20.678 1.00 80.44 178 GLU A N 1
ATOM 1381 C CA . GLU A 1 178 ? 11.382 -0.234 -20.111 1.00 80.44 178 GLU A CA 1
ATOM 1382 C C . GLU A 1 178 ? 10.860 0.609 -21.277 1.00 80.44 178 GLU A C 1
ATOM 1384 O O . GLU A 1 178 ? 11.639 1.230 -22.000 1.00 80.44 178 GLU A O 1
ATOM 1389 N N . GLY A 1 179 ? 9.549 0.576 -21.501 1.00 78.06 179 GLY A N 1
ATOM 1390 C CA . GLY A 1 179 ? 8.898 1.302 -22.581 1.00 78.06 179 GLY A CA 1
ATOM 1391 C C . GLY A 1 179 ? 7.602 1.912 -22.082 1.00 78.06 179 GLY A C 1
ATOM 1392 O O . GLY A 1 179 ? 6.812 1.239 -21.424 1.00 78.06 179 GLY A O 1
ATOM 1393 N N . ILE A 1 180 ? 7.393 3.188 -22.395 1.00 82.31 180 ILE A N 1
ATOM 1394 C CA . ILE A 1 180 ? 6.202 3.934 -22.004 1.00 82.31 180 ILE A CA 1
ATOM 1395 C C . ILE A 1 180 ? 5.678 4.715 -23.209 1.00 82.31 180 ILE A C 1
ATOM 1397 O O . ILE A 1 180 ? 6.446 5.367 -23.916 1.00 82.31 180 ILE A O 1
ATOM 1401 N N . ALA A 1 181 ? 4.374 4.620 -23.457 1.00 78.88 181 ALA A N 1
ATOM 1402 C CA . ALA A 1 181 ? 3.675 5.385 -24.482 1.00 78.88 181 ALA A CA 1
ATOM 1403 C C . ALA A 1 181 ? 2.610 6.240 -23.789 1.00 78.88 181 ALA A C 1
ATOM 1405 O O . ALA A 1 181 ? 1.650 5.703 -23.243 1.00 78.88 181 ALA A O 1
ATOM 1406 N N . ILE A 1 182 ? 2.813 7.559 -23.761 1.00 84.25 182 ILE A N 1
ATOM 1407 C CA . ILE A 1 182 ? 1.914 8.529 -23.121 1.00 84.25 182 ILE A CA 1
ATOM 1408 C C . ILE A 1 182 ? 1.706 9.704 -24.076 1.00 84.25 182 ILE A C 1
ATOM 1410 O O . ILE A 1 182 ? 2.674 10.219 -24.635 1.00 84.25 182 ILE A O 1
ATOM 1414 N N . ASP A 1 183 ? 0.457 10.147 -24.201 1.00 82.12 183 ASP A N 1
ATOM 1415 C CA . ASP A 1 183 ? 0.084 11.435 -24.785 1.00 82.12 183 ASP A CA 1
ATOM 1416 C C . ASP A 1 183 ? -0.988 12.078 -23.891 1.00 82.12 183 ASP A C 1
ATOM 1418 O O . ASP A 1 183 ? -1.950 11.428 -23.481 1.00 82.12 183 ASP A O 1
ATOM 1422 N N . ASP A 1 184 ? -0.792 13.345 -23.548 1.00 86.12 184 ASP A N 1
ATOM 1423 C CA . ASP A 1 184 ? -1.639 14.125 -22.646 1.00 86.12 184 ASP A CA 1
ATOM 1424 C C . ASP A 1 184 ? -2.801 14.836 -23.366 1.00 86.12 184 ASP A C 1
ATOM 1426 O O . ASP A 1 184 ? -3.621 15.502 -22.732 1.00 86.12 184 ASP A O 1
ATOM 1430 N N . ARG A 1 185 ? -2.919 14.682 -24.692 1.00 86.50 185 ARG A N 1
ATOM 1431 C CA . ARG A 1 185 ? -3.906 15.363 -25.545 1.00 86.50 185 ARG A CA 1
ATOM 1432 C C . ARG A 1 185 ? -4.884 14.396 -26.202 1.00 86.50 185 ARG A C 1
ATOM 1434 O O . ARG A 1 185 ? -5.256 14.551 -27.367 1.00 86.50 185 ARG A O 1
ATOM 1441 N N . ILE A 1 186 ? -5.367 13.427 -25.431 1.00 87.81 186 ILE A N 1
ATOM 1442 C CA . ILE A 1 186 ? -6.417 12.502 -25.859 1.00 87.81 186 ILE A CA 1
ATOM 1443 C C . ILE A 1 186 ? -7.770 12.964 -25.321 1.00 87.81 186 ILE A C 1
ATOM 1445 O O . ILE A 1 186 ? -7.949 13.210 -24.130 1.00 87.81 186 ILE A O 1
ATOM 1449 N N . HIS A 1 187 ? -8.763 13.078 -26.203 1.00 89.75 187 HIS A N 1
ATOM 1450 C CA . HIS A 1 187 ? -10.115 13.423 -25.775 1.00 89.75 187 HIS A CA 1
ATOM 1451 C C . HIS A 1 187 ? -10.698 12.286 -24.927 1.00 89.75 187 HIS A C 1
ATOM 1453 O O . HIS A 1 187 ? -10.779 11.150 -25.392 1.00 89.75 187 HIS A O 1
ATOM 1459 N N . GLY A 1 188 ? -11.236 12.603 -23.744 1.00 88.06 188 GLY A N 1
ATOM 1460 C CA . GLY A 1 188 ? -11.745 11.609 -22.781 1.00 88.06 188 GLY A CA 1
ATOM 1461 C C . GLY A 1 188 ? -12.863 10.679 -23.284 1.00 88.06 188 GLY A C 1
ATOM 1462 O O . GLY A 1 188 ? -13.194 9.701 -22.628 1.00 88.06 188 GLY A O 1
ATOM 1463 N N . LYS A 1 189 ? -13.417 10.926 -24.479 1.00 90.88 189 LYS A N 1
ATOM 1464 C CA . LYS A 1 189 ? -14.389 10.028 -25.119 1.00 90.88 189 LYS A CA 1
ATOM 1465 C C . LYS A 1 189 ? -13.747 8.719 -25.596 1.00 90.88 189 LYS A C 1
ATOM 1467 O O . LYS A 1 189 ? -14.458 7.740 -25.776 1.00 90.88 189 LYS A O 1
ATOM 1472 N N . HIS A 1 190 ? -12.427 8.711 -25.796 1.00 92.31 190 HIS A N 1
ATOM 1473 C CA . HIS A 1 190 ? -11.671 7.548 -26.260 1.00 92.31 190 HIS A CA 1
ATOM 1474 C C . HIS A 1 190 ? -11.207 6.631 -25.123 1.00 92.31 190 HIS A C 1
ATOM 1476 O O . HIS A 1 190 ? -10.632 5.590 -25.407 1.00 92.31 190 HIS A O 1
ATOM 1482 N N . VAL A 1 191 ? -11.471 6.963 -23.852 1.00 85.62 191 VAL A N 1
ATOM 1483 C CA . VAL A 1 191 ? -11.044 6.132 -22.708 1.00 85.62 191 VAL A CA 1
ATOM 1484 C C . VAL A 1 191 ? -11.597 4.708 -22.816 1.00 85.62 191 VAL A C 1
ATOM 1486 O O . VAL A 1 191 ? -10.849 3.747 -22.690 1.00 85.62 191 VAL A O 1
ATOM 1489 N N . GLY A 1 192 ? -12.887 4.553 -23.140 1.00 84.12 192 GLY A N 1
ATOM 1490 C CA . GLY A 1 192 ? -13.489 3.224 -23.303 1.00 84.12 192 GLY A CA 1
ATOM 1491 C C . GLY A 1 192 ? -12.895 2.423 -24.469 1.00 84.12 192 GLY A C 1
ATOM 1492 O O . GLY A 1 192 ? -12.642 1.232 -24.329 1.00 84.12 192 GLY A O 1
ATOM 1493 N N . GLU A 1 193 ? -12.634 3.086 -25.600 1.00 93.19 193 GLU A N 1
ATOM 1494 C CA . GLU A 1 193 ? -11.998 2.479 -26.779 1.00 93.19 193 GLU A CA 1
ATOM 1495 C C . GLU A 1 193 ? -10.558 2.038 -26.474 1.00 93.19 193 GLU A C 1
ATOM 1497 O O . GLU A 1 193 ? -10.155 0.928 -26.814 1.00 93.19 193 GLU A O 1
ATOM 1502 N N . PHE A 1 194 ? -9.797 2.886 -25.782 1.00 89.44 194 PHE A N 1
ATOM 1503 C CA . PHE A 1 194 ? -8.423 2.608 -25.384 1.00 89.44 194 PHE A CA 1
ATOM 1504 C C . PHE A 1 194 ? -8.328 1.457 -24.375 1.00 89.44 194 PHE A C 1
ATOM 1506 O O . PHE A 1 194 ? -7.462 0.596 -24.519 1.00 89.44 194 PHE A O 1
ATOM 1513 N N . ASN A 1 195 ? -9.244 1.394 -23.405 1.00 76.56 195 ASN A N 1
ATOM 1514 C CA . ASN A 1 195 ? -9.277 0.307 -22.427 1.00 76.56 195 ASN A CA 1
ATOM 1515 C C . ASN A 1 195 ? -9.587 -1.038 -23.086 1.00 76.56 195 ASN A C 1
ATOM 1517 O O . ASN A 1 195 ? -8.871 -2.001 -22.832 1.00 76.56 195 ASN A O 1
ATOM 1521 N N . ALA A 1 196 ? -10.549 -1.091 -24.013 1.00 73.75 196 ALA A N 1
ATOM 1522 C CA . ALA A 1 196 ? -10.817 -2.307 -24.785 1.00 73.75 196 ALA A CA 1
ATOM 1523 C C . ALA A 1 196 ? -9.602 -2.738 -25.631 1.00 73.75 196 ALA A C 1
ATOM 1525 O O . ALA A 1 196 ? -9.251 -3.917 -25.667 1.00 73.75 196 ALA A O 1
ATOM 1526 N N . TYR A 1 197 ? -8.917 -1.779 -26.267 1.00 86.62 197 TYR A N 1
ATOM 1527 C CA . TYR A 1 197 ? -7.687 -2.044 -27.018 1.00 86.62 197 TYR A CA 1
ATOM 1528 C C . TYR A 1 197 ? -6.571 -2.620 -26.130 1.00 86.62 197 TYR A C 1
ATOM 1530 O O . TYR A 1 197 ? -5.902 -3.581 -26.521 1.00 86.62 197 TYR A O 1
ATOM 1538 N N . LEU A 1 198 ? -6.360 -2.051 -24.937 1.00 76.88 198 LEU A N 1
ATOM 1539 C CA . LEU A 1 198 ? -5.358 -2.537 -23.988 1.00 76.88 198 LEU A CA 1
ATOM 1540 C C . LEU A 1 198 ? -5.723 -3.894 -23.390 1.00 76.88 198 LEU A C 1
ATOM 1542 O O . LEU A 1 198 ? -4.825 -4.711 -23.212 1.00 76.88 198 LEU A O 1
ATOM 1546 N N . GLU A 1 199 ? -6.996 -4.149 -23.096 1.00 63.50 199 GLU A N 1
ATOM 1547 C CA . GLU A 1 199 ? -7.455 -5.455 -22.618 1.00 63.50 199 GLU A CA 1
ATOM 1548 C C . GLU A 1 199 ? -7.149 -6.542 -23.652 1.00 63.50 199 GLU A C 1
ATOM 1550 O O . GLU A 1 199 ? -6.492 -7.524 -23.324 1.00 63.50 199 GLU A O 1
ATOM 1555 N N . GLU A 1 200 ? -7.523 -6.338 -24.918 1.00 70.75 200 GLU A N 1
ATOM 1556 C CA . GLU A 1 200 ? -7.283 -7.322 -25.979 1.00 70.75 200 GLU A CA 1
ATOM 1557 C C . GLU A 1 200 ? -5.783 -7.544 -26.233 1.00 70.75 200 GLU A C 1
ATOM 1559 O O . GLU A 1 200 ? -5.286 -8.674 -26.227 1.00 70.75 200 GLU A O 1
ATOM 1564 N N . ARG A 1 201 ? -5.034 -6.460 -26.473 1.00 85.50 201 ARG A N 1
ATOM 1565 C CA . ARG A 1 201 ? -3.617 -6.556 -26.856 1.00 85.50 201 ARG A CA 1
ATOM 1566 C C . ARG A 1 201 ? -2.719 -6.907 -25.680 1.00 85.50 201 ARG A C 1
ATOM 1568 O O . ARG A 1 201 ? -1.742 -7.630 -25.868 1.00 85.50 201 ARG A O 1
ATOM 1575 N N . GLY A 1 202 ? -3.038 -6.391 -24.499 1.00 71.31 202 GLY A N 1
ATOM 1576 C CA . GLY A 1 202 ? -2.307 -6.657 -23.272 1.00 71.31 202 GLY A CA 1
ATOM 1577 C C . GLY A 1 202 ? -2.482 -8.098 -22.816 1.00 71.31 202 GLY A C 1
ATOM 1578 O O . GLY A 1 202 ? -1.483 -8.760 -22.552 1.00 71.31 202 GLY A O 1
ATOM 1579 N N . GLN A 1 203 ? -3.715 -8.614 -22.803 1.00 59.44 203 GLN A N 1
ATOM 1580 C CA . GLN A 1 203 ? -3.974 -10.008 -22.438 1.00 59.44 203 GLN A CA 1
ATOM 1581 C C . GLN A 1 203 ? -3.198 -10.970 -23.342 1.00 59.44 203 GLN A C 1
ATOM 1583 O O . GLN A 1 203 ? -2.467 -11.820 -22.841 1.00 59.44 203 GLN A O 1
ATOM 1588 N N . LYS A 1 204 ? -3.262 -10.765 -24.664 1.00 66.50 204 LYS A N 1
ATOM 1589 C CA . LYS A 1 204 ? -2.521 -11.589 -25.625 1.00 66.50 204 LYS A CA 1
ATOM 1590 C C . LYS A 1 204 ? -1.008 -11.576 -25.374 1.00 66.50 204 LYS A C 1
ATOM 1592 O O . LYS A 1 204 ? -0.364 -12.614 -25.437 1.00 66.50 204 LYS A O 1
ATOM 1597 N N . PHE A 1 205 ? -0.433 -10.410 -25.081 1.00 79.88 205 PHE A N 1
ATOM 1598 C CA . PHE A 1 205 ? 0.991 -10.312 -24.755 1.00 79.88 205 PHE A CA 1
ATOM 1599 C C . PHE A 1 205 ? 1.347 -11.071 -23.467 1.00 79.88 205 PHE A C 1
ATOM 1601 O O . PHE A 1 205 ? 2.378 -11.735 -23.419 1.00 79.88 205 PHE A O 1
ATOM 1608 N N . LEU A 1 206 ? 0.514 -10.979 -22.424 1.00 64.75 206 LEU A N 1
ATOM 1609 C CA . LEU A 1 206 ? 0.754 -11.700 -21.170 1.00 64.75 206 LEU A CA 1
ATOM 1610 C C . LEU A 1 206 ? 0.666 -13.217 -21.360 1.00 64.75 206 LEU A C 1
ATOM 1612 O O . LEU A 1 206 ? 1.490 -13.924 -20.792 1.00 64.75 206 LEU A O 1
ATOM 1616 N N . GLU A 1 207 ? -0.268 -13.698 -22.180 1.00 58.47 207 GLU A N 1
ATOM 1617 C CA . GLU A 1 207 ? -0.372 -15.114 -22.561 1.00 58.47 207 GLU A CA 1
ATOM 1618 C C . GLU A 1 207 ? 0.885 -15.590 -23.304 1.00 58.47 207 GLU A C 1
ATOM 1620 O O . GLU A 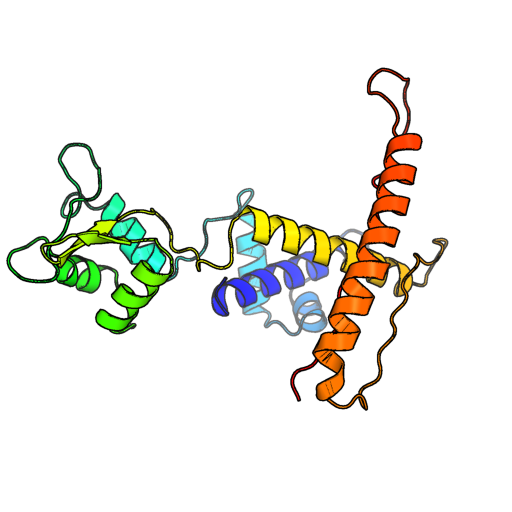1 207 ? 1.475 -16.594 -22.920 1.00 58.47 207 GLU A O 1
ATOM 1625 N N . GLU A 1 208 ? 1.373 -14.828 -24.291 1.00 72.31 208 GLU A N 1
ATOM 1626 C CA . GLU A 1 208 ? 2.614 -15.150 -25.018 1.00 72.31 208 GLU A CA 1
ATOM 1627 C C . GLU A 1 208 ? 3.847 -15.209 -24.090 1.00 72.31 208 GLU A C 1
ATOM 1629 O O . GLU A 1 208 ? 4.743 -16.038 -24.275 1.00 72.31 208 GLU A O 1
ATOM 1634 N N . VAL A 1 209 ? 3.906 -14.335 -23.077 1.00 65.44 209 VAL A N 1
ATOM 1635 C CA . VAL A 1 209 ? 4.975 -14.339 -22.067 1.00 65.44 209 VAL A CA 1
ATOM 1636 C C . VAL A 1 209 ? 4.843 -15.527 -21.115 1.00 65.44 209 VAL A C 1
ATOM 1638 O O . VAL A 1 209 ? 5.854 -16.160 -20.818 1.00 65.44 209 VAL A O 1
ATOM 1641 N N . ASP A 1 210 ? 3.638 -15.829 -20.632 1.00 56.22 210 ASP A N 1
ATOM 1642 C CA . ASP A 1 210 ? 3.383 -16.963 -19.735 1.00 56.22 210 ASP A CA 1
ATOM 1643 C C . ASP A 1 210 ? 3.708 -18.299 -20.409 1.00 56.22 210 ASP A C 1
ATOM 1645 O O . ASP A 1 210 ? 4.408 -19.132 -19.825 1.00 56.22 210 ASP A O 1
ATOM 1649 N N . ASP A 1 211 ? 3.311 -18.451 -21.677 1.00 60.97 211 ASP A N 1
ATOM 1650 C CA . ASP A 1 211 ? 3.699 -19.581 -22.513 1.00 60.97 211 ASP A CA 1
ATOM 1651 C C . ASP A 1 211 ? 5.225 -19.684 -22.561 1.00 60.97 211 ASP A C 1
ATOM 1653 O O . ASP A 1 211 ? 5.787 -20.723 -22.214 1.00 60.97 211 ASP A O 1
ATOM 1657 N N . TRP A 1 212 ? 5.930 -18.609 -22.928 1.00 83.44 212 TRP A N 1
ATOM 1658 C CA . TRP A 1 212 ? 7.392 -18.631 -22.997 1.00 83.44 212 TRP A CA 1
ATOM 1659 C C . TRP A 1 212 ? 8.034 -19.021 -21.657 1.00 83.44 212 TRP A C 1
ATOM 1661 O O . TRP A 1 212 ? 8.925 -19.871 -21.640 1.00 83.44 212 TRP A O 1
ATOM 1671 N N . LEU A 1 213 ? 7.575 -18.452 -20.538 1.00 67.00 213 LEU A N 1
ATOM 1672 C CA . LEU A 1 213 ? 8.091 -18.762 -19.200 1.00 67.00 213 LEU A CA 1
ATOM 1673 C C . LEU A 1 213 ? 7.867 -20.231 -18.833 1.00 67.00 213 LEU A C 1
ATOM 1675 O O . LEU A 1 213 ? 8.783 -20.879 -18.328 1.00 67.00 213 LEU A O 1
ATOM 1679 N N . SER A 1 214 ? 6.682 -20.765 -19.124 1.00 64.69 214 SER A N 1
ATOM 1680 C CA . SER A 1 214 ? 6.327 -22.158 -18.853 1.00 64.69 214 SER A CA 1
ATOM 1681 C C . SER A 1 214 ? 7.174 -23.137 -19.669 1.00 64.69 214 SER A C 1
ATOM 1683 O O . SER A 1 214 ? 7.641 -24.133 -19.124 1.00 64.69 214 SER A O 1
ATOM 1685 N N . HIS A 1 215 ? 7.448 -22.831 -20.944 1.00 78.00 215 HIS A N 1
ATOM 1686 C CA . HIS A 1 215 ? 8.301 -23.656 -21.813 1.00 78.00 215 HIS A CA 1
ATOM 1687 C C . HIS A 1 215 ? 9.781 -23.679 -21.392 1.00 78.00 215 HIS A C 1
ATOM 1689 O O . HIS A 1 215 ? 10.497 -24.607 -21.760 1.00 78.00 215 HIS A O 1
ATOM 1695 N N . HIS A 1 216 ? 10.252 -22.663 -20.661 1.00 80.44 216 HIS A N 1
ATOM 1696 C CA . HIS A 1 216 ? 11.649 -22.538 -20.215 1.00 80.44 216 HIS A CA 1
ATOM 1697 C C . HIS A 1 216 ? 11.816 -22.786 -18.710 1.00 80.44 216 HIS A C 1
ATOM 1699 O O . HIS A 1 216 ? 12.879 -22.513 -18.146 1.00 80.44 216 HIS A O 1
ATOM 1705 N N . ARG A 1 217 ? 10.767 -23.281 -18.047 1.00 71.81 217 ARG A N 1
ATOM 1706 C CA . ARG A 1 217 ? 10.821 -23.677 -16.645 1.00 71.81 217 ARG A CA 1
ATOM 1707 C C . ARG A 1 217 ? 11.641 -24.961 -16.509 1.00 71.81 217 ARG A C 1
ATOM 1709 O O . ARG A 1 217 ? 11.478 -25.887 -17.293 1.00 71.81 217 ARG A O 1
ATOM 1716 N N . VAL A 1 218 ? 12.508 -24.998 -15.503 1.00 78.25 218 VAL A N 1
ATOM 1717 C CA . VAL A 1 218 ? 13.278 -26.192 -15.129 1.00 78.25 218 VAL A CA 1
ATOM 1718 C C . VAL A 1 218 ? 12.529 -26.917 -14.008 1.00 78.25 218 VAL A C 1
ATOM 1720 O O . VAL A 1 218 ? 11.965 -26.249 -13.134 1.00 78.25 218 VAL A O 1
ATOM 1723 N N . ASP A 1 219 ? 12.492 -28.248 -14.047 1.00 67.44 219 ASP A N 1
ATOM 1724 C CA . ASP A 1 219 ? 11.923 -29.075 -12.978 1.00 67.44 219 ASP A CA 1
ATOM 1725 C C . ASP A 1 219 ? 12.926 -29.220 -11.820 1.00 67.44 219 ASP A C 1
ATOM 1727 O O . ASP A 1 219 ? 14.137 -29.217 -12.037 1.00 67.44 219 ASP A O 1
ATOM 1731 N N . ASP A 1 220 ? 12.422 -29.356 -10.587 1.00 59.81 220 ASP A N 1
ATOM 1732 C CA . ASP A 1 220 ? 13.205 -29.335 -9.334 1.00 59.81 220 ASP A CA 1
ATOM 1733 C C . ASP A 1 220 ? 14.286 -30.447 -9.220 1.00 59.81 220 ASP A C 1
ATOM 1735 O O . ASP A 1 220 ? 15.025 -30.481 -8.236 1.00 59.81 220 ASP A O 1
ATOM 1739 N N . GLU A 1 221 ? 14.392 -31.361 -10.193 1.00 56.41 221 GLU A N 1
ATOM 1740 C CA . GLU A 1 221 ? 15.287 -32.529 -10.161 1.00 56.41 221 GLU A CA 1
ATOM 1741 C C . GLU A 1 221 ? 16.619 -32.355 -10.927 1.00 56.41 221 GLU A C 1
ATOM 1743 O O . GLU A 1 221 ? 17.491 -33.212 -10.780 1.00 56.41 221 GLU A O 1
ATOM 1748 N N . ASP A 1 222 ? 16.835 -31.257 -11.670 1.00 55.78 222 ASP A N 1
ATOM 1749 C CA . ASP A 1 222 ? 18.072 -31.034 -12.450 1.00 55.78 222 ASP A CA 1
ATOM 1750 C C . ASP A 1 222 ? 19.066 -30.036 -11.794 1.00 55.78 222 ASP A C 1
ATOM 1752 O O . ASP A 1 222 ? 18.936 -28.809 -11.866 1.00 55.78 222 ASP A O 1
ATOM 1756 N N . ASP A 1 223 ? 20.065 -30.644 -11.141 1.00 57.56 223 ASP A N 1
ATOM 1757 C CA . ASP A 1 223 ? 21.495 -30.298 -10.988 1.00 57.56 223 ASP A CA 1
ATOM 1758 C C . ASP A 1 223 ? 21.910 -28.809 -10.942 1.00 57.56 223 ASP A C 1
ATOM 1760 O O . ASP A 1 223 ? 21.891 -28.122 -11.961 1.00 57.56 223 ASP A O 1
ATOM 1764 N N . ASP A 1 224 ? 22.353 -28.335 -9.763 1.00 62.06 224 ASP A N 1
ATOM 1765 C CA . ASP A 1 224 ? 23.187 -27.138 -9.483 1.00 62.06 224 ASP A CA 1
ATOM 1766 C C . ASP A 1 224 ? 22.892 -25.823 -10.259 1.00 62.06 224 ASP A C 1
ATOM 1768 O O . ASP A 1 224 ? 23.702 -24.885 -10.278 1.00 62.06 224 ASP A O 1
ATOM 1772 N N . SER A 1 225 ? 21.721 -25.702 -10.884 1.00 66.25 225 SER A N 1
ATOM 1773 C CA . SER A 1 225 ? 21.410 -24.625 -11.817 1.00 66.25 225 SER A CA 1
ATOM 1774 C C . SER A 1 225 ? 20.955 -23.356 -11.092 1.00 66.25 225 SER A C 1
ATOM 1776 O O . SER A 1 225 ? 20.099 -23.351 -10.205 1.00 66.25 225 SER A O 1
ATOM 1778 N N . VAL A 1 226 ? 21.548 -22.218 -11.466 1.00 72.69 226 VAL A N 1
ATOM 1779 C CA . VAL A 1 226 ? 21.164 -20.914 -10.915 1.00 72.69 226 VAL A CA 1
ATOM 1780 C C . VAL A 1 226 ? 19.833 -20.490 -11.533 1.00 72.69 226 VAL A C 1
ATOM 1782 O O . VAL A 1 226 ? 19.790 -19.977 -12.650 1.00 72.69 226 VAL A O 1
ATOM 1785 N N . THR A 1 227 ? 18.741 -20.666 -10.793 1.00 73.81 227 THR A N 1
ATOM 1786 C CA . THR A 1 227 ? 17.422 -20.170 -11.203 1.00 73.81 227 THR A CA 1
ATOM 1787 C C . THR A 1 227 ? 17.329 -18.653 -11.042 1.00 73.81 227 THR A C 1
ATOM 1789 O O . THR A 1 227 ? 17.788 -18.092 -10.042 1.00 73.81 227 THR A O 1
ATOM 1792 N N . VAL A 1 228 ? 16.678 -17.983 -11.992 1.00 76.06 228 VAL A N 1
ATOM 1793 C CA . VAL A 1 228 ? 16.378 -16.546 -11.929 1.00 76.06 228 VAL A CA 1
ATOM 1794 C C . VAL A 1 228 ? 14.894 -16.304 -12.172 1.00 76.06 228 VAL A C 1
ATOM 1796 O O . VAL A 1 228 ? 14.266 -16.981 -12.980 1.00 76.06 228 VAL A O 1
ATOM 1799 N N . GLN A 1 229 ? 14.323 -15.314 -11.487 1.00 70.94 229 GLN A N 1
ATOM 1800 C CA . GLN A 1 229 ? 12.943 -14.901 -11.726 1.00 70.94 229 GLN A CA 1
ATOM 1801 C C . GLN A 1 229 ? 12.876 -13.979 -12.950 1.00 70.94 229 GLN A C 1
ATOM 1803 O O . GLN A 1 229 ? 13.490 -12.908 -12.957 1.00 70.94 229 GLN A O 1
ATOM 1808 N N . LEU A 1 230 ? 12.093 -14.375 -13.954 1.00 72.50 230 LEU A N 1
ATOM 1809 C CA . LEU A 1 230 ? 11.777 -13.582 -15.142 1.00 72.50 230 LEU A CA 1
ATOM 1810 C C . LEU A 1 230 ? 10.266 -13.345 -15.224 1.00 72.50 230 LEU A C 1
ATOM 1812 O O . LEU A 1 230 ? 9.474 -14.153 -14.748 1.00 72.50 230 LEU A O 1
ATOM 1816 N N . GLY A 1 231 ? 9.871 -12.222 -15.815 1.00 66.50 231 GLY A N 1
ATOM 1817 C CA . GLY A 1 231 ? 8.470 -11.875 -16.016 1.00 66.50 231 GLY A CA 1
ATOM 1818 C C . GLY A 1 231 ? 8.315 -10.515 -16.684 1.00 66.50 231 GLY A C 1
ATOM 1819 O O . GLY A 1 231 ? 9.229 -9.688 -16.648 1.00 66.50 231 GLY A O 1
ATOM 1820 N N . ALA A 1 232 ? 7.149 -10.287 -17.282 1.00 69.25 232 ALA A N 1
ATOM 1821 C CA . ALA A 1 232 ? 6.756 -9.007 -17.855 1.00 69.25 232 ALA A CA 1
ATOM 1822 C C . ALA A 1 232 ? 5.405 -8.574 -17.278 1.00 69.25 232 ALA A C 1
ATOM 1824 O O . ALA A 1 232 ? 4.579 -9.404 -16.908 1.00 69.25 232 ALA A O 1
ATOM 1825 N N . GLY A 1 233 ? 5.190 -7.265 -17.192 1.00 67.62 233 GLY A N 1
ATOM 1826 C CA . GLY A 1 233 ? 3.929 -6.684 -16.751 1.00 67.62 233 GLY A CA 1
ATOM 1827 C C . GLY A 1 233 ? 3.587 -5.465 -17.593 1.00 67.62 233 GLY A C 1
ATOM 1828 O O . GLY A 1 233 ? 4.480 -4.757 -18.058 1.00 67.62 233 GLY A O 1
ATOM 1829 N N . LEU A 1 234 ? 2.293 -5.226 -17.770 1.00 76.81 234 LEU A N 1
ATOM 1830 C CA . LEU A 1 234 ? 1.742 -4.053 -18.439 1.00 76.81 234 LEU A CA 1
ATOM 1831 C C . LEU A 1 234 ? 0.654 -3.437 -17.563 1.00 76.81 234 LEU A C 1
ATOM 1833 O O . LEU A 1 234 ? 0.012 -4.127 -16.773 1.00 76.81 234 LEU A O 1
ATOM 1837 N N . TYR A 1 235 ? 0.457 -2.134 -17.693 1.00 76.00 235 TYR A N 1
ATOM 1838 C CA . TYR A 1 235 ? -0.566 -1.397 -16.966 1.00 76.00 235 TYR A CA 1
ATOM 1839 C C . TYR A 1 235 ? -1.054 -0.230 -17.822 1.00 76.00 235 TYR A C 1
ATOM 1841 O O . TYR A 1 235 ? -0.276 0.377 -18.559 1.00 76.00 235 TYR A O 1
ATOM 1849 N N . ALA A 1 236 ? -2.344 0.084 -17.719 1.00 73.06 236 ALA A N 1
ATOM 1850 C CA . ALA A 1 236 ? -2.897 1.298 -18.300 1.00 73.06 236 ALA A CA 1
ATOM 1851 C C . ALA A 1 236 ? -2.466 2.517 -17.468 1.00 73.06 236 ALA A C 1
ATOM 1853 O O . ALA A 1 236 ? -2.384 2.446 -16.239 1.00 73.06 236 ALA A O 1
ATOM 1854 N N . ILE A 1 237 ? -2.194 3.637 -18.139 1.00 77.38 237 ILE A N 1
ATOM 1855 C CA . ILE A 1 237 ? -1.910 4.922 -17.497 1.00 77.38 237 ILE A CA 1
ATOM 1856 C C . ILE A 1 237 ? -3.073 5.852 -17.818 1.00 77.38 237 ILE A C 1
ATOM 1858 O O . ILE A 1 237 ? -3.238 6.268 -18.961 1.00 77.38 237 ILE A O 1
ATOM 1862 N N . GLU A 1 238 ? -3.857 6.190 -16.800 1.00 70.25 238 GLU A N 1
ATOM 1863 C CA . GLU A 1 238 ? -4.916 7.192 -16.886 1.00 70.25 238 GLU A CA 1
ATOM 1864 C C . GLU A 1 238 ? -4.616 8.323 -15.896 1.00 70.25 238 GLU A C 1
ATOM 1866 O O . GLU A 1 238 ? -4.446 8.097 -14.696 1.00 70.25 238 GLU A O 1
ATOM 1871 N N . GLY A 1 239 ? -4.519 9.552 -16.402 1.00 61.72 239 GLY A N 1
ATOM 1872 C CA . GLY A 1 239 ? -4.403 10.749 -15.574 1.00 61.72 239 GLY A CA 1
ATOM 1873 C C . GLY A 1 239 ? -5.781 11.290 -15.204 1.00 61.72 239 GLY A C 1
ATOM 1874 O O . GLY A 1 239 ? -6.695 11.285 -16.026 1.00 61.72 239 GLY A O 1
ATOM 1875 N N . SER A 1 240 ? -5.934 11.795 -13.978 1.00 52.47 240 SER A N 1
ATOM 1876 C CA . SER A 1 240 ? -7.025 12.737 -13.699 1.00 52.47 240 SER A CA 1
ATOM 1877 C C . SER A 1 240 ? -6.666 14.099 -14.311 1.00 52.47 240 SER A C 1
ATOM 1879 O O . SER A 1 240 ? -5.488 14.460 -14.245 1.00 52.47 240 SER A O 1
ATOM 1881 N N . PRO A 1 241 ? -7.625 14.824 -14.916 1.00 50.12 241 PRO A N 1
ATOM 1882 C CA . PRO A 1 241 ? -7.387 16.179 -15.411 1.00 50.12 241 PRO A CA 1
ATOM 1883 C C . PRO A 1 241 ? -6.972 17.149 -14.298 1.00 50.12 241 PRO A C 1
ATOM 1885 O O . PRO A 1 241 ? -7.345 16.913 -13.123 1.00 50.12 241 PRO A O 1
#

Foldseek 3Di:
DDPVQVVLVVLLVLLVCQQQVVDDPRHGDDLVSSCVSRVDDSVVSVVSVVVVVVDPDDDPPPADLLLQLLLCQQQPPQQADPVSFGDFAACDDDPPHSVVSCVVRNPDDPSVVSVVQCVQQVQWDADPNRTIHGPDSGRDRNVDDVVNVVVVCVVVVVVVVLVCQQPVPPDDDDRDDDDDDDDPPDDPVCVVVVVVVCVVVVVVVQVVFVVVCVVPDDDPPDDDDDDDDDHDDDDDDDDDD

Secondary structure (DSSP, 8-state):
--HHHHHHHHHHHHHHHHHHTS-BTTBPPPHHHHHHHH---HHHHHHHHHHHHS-SS-------HHHHHHHHHTT-TTTB-TTSPBP-EESSSSSS-HHHHHHHH-TTS-HHHHHHHHHHTTSEEE-TTSEEEE--SS---TT--HHHHHHHHHHHHHHHHHHHHHH--SSSPPPPP------S---GGGHHHHHHHHHHHHHHHHHHHHHHHHHTPPPTTSTT-----------------

pLDDT: mean 77.55, std 13.41, range [35.81, 96.44]